Protein AF-A0A519WF32-F1 (afdb_monomer)

pLDDT: mean 74.68, std 21.77, range [23.62, 96.25]

Radius of gyration: 23.73 Å; Cα contacts (8 Å, |Δi|>4): 240; chains: 1; bounding box: 57×39×70 Å

Structure (mmCIF, N/CA/C/O backbone):
data_AF-A0A519WF32-F1
#
_entry.id   AF-A0A519WF32-F1
#
loop_
_atom_site.group_PDB
_atom_site.id
_atom_site.type_symbol
_atom_site.label_atom_id
_atom_site.label_alt_id
_atom_site.label_comp_id
_atom_site.label_asym_id
_atom_site.label_entity_id
_atom_site.label_seq_id
_atom_site.pdbx_PDB_ins_code
_atom_site.Cartn_x
_atom_site.Cartn_y
_atom_site.Cartn_z
_atom_site.occupancy
_atom_site.B_iso_or_equiv
_atom_site.auth_seq_id
_atom_site.auth_comp_id
_atom_site.auth_asym_id
_atom_site.auth_atom_id
_atom_site.pdbx_PDB_model_num
ATOM 1 N N . MET A 1 1 ? 10.220 -6.904 0.909 1.00 82.00 1 MET A N 1
ATOM 2 C CA . MET A 1 1 ? 10.084 -6.458 -0.490 1.00 82.00 1 MET A CA 1
ATOM 3 C C . MET A 1 1 ? 9.664 -5.002 -0.465 1.00 82.00 1 MET A C 1
ATOM 5 O O . MET A 1 1 ? 8.866 -4.660 0.396 1.00 82.00 1 MET A O 1
ATOM 9 N N . ILE A 1 2 ? 10.203 -4.161 -1.342 1.00 87.62 2 ILE A N 1
ATOM 10 C CA . ILE A 1 2 ? 9.882 -2.728 -1.408 1.00 87.62 2 ILE A CA 1
ATOM 11 C C . ILE A 1 2 ? 8.826 -2.497 -2.488 1.00 87.62 2 ILE A C 1
ATOM 13 O O . ILE A 1 2 ? 8.910 -3.097 -3.555 1.00 87.62 2 ILE A O 1
ATOM 17 N N . LEU A 1 3 ? 7.837 -1.645 -2.219 1.00 90.69 3 LEU A N 1
ATOM 18 C CA . LEU A 1 3 ? 6.834 -1.234 -3.201 1.00 90.69 3 LEU A CA 1
ATOM 19 C C . LEU A 1 3 ? 7.227 0.098 -3.836 1.00 90.69 3 LEU A C 1
ATOM 21 O O . LEU A 1 3 ? 7.483 1.061 -3.118 1.00 90.69 3 LEU A O 1
ATOM 25 N N . ILE A 1 4 ? 7.212 0.157 -5.164 1.00 92.06 4 ILE A N 1
ATOM 26 C CA . ILE A 1 4 ? 7.402 1.380 -5.948 1.00 92.06 4 ILE A CA 1
ATOM 27 C C . ILE A 1 4 ? 6.207 1.623 -6.876 1.00 92.06 4 ILE A C 1
ATOM 29 O O . ILE A 1 4 ? 5.404 0.726 -7.148 1.00 92.06 4 ILE A O 1
ATOM 33 N N . GLY A 1 5 ? 6.085 2.844 -7.386 1.00 90.50 5 GLY A N 1
ATOM 34 C CA . GLY A 1 5 ? 4.913 3.305 -8.123 1.00 90.50 5 GLY A CA 1
ATOM 35 C C . GLY A 1 5 ? 3.761 3.702 -7.200 1.00 90.50 5 GLY A C 1
ATOM 36 O O . GLY A 1 5 ? 2.607 3.701 -7.632 1.00 90.50 5 GLY A O 1
ATOM 37 N N . THR A 1 6 ? 4.044 4.032 -5.933 1.00 92.19 6 THR A N 1
ATOM 38 C CA . THR A 1 6 ? 3.011 4.383 -4.939 1.00 92.19 6 THR A CA 1
ATOM 39 C C . THR A 1 6 ? 2.260 5.667 -5.299 1.00 92.19 6 THR A C 1
ATOM 41 O O . THR A 1 6 ? 1.105 5.832 -4.913 1.00 92.19 6 THR A O 1
ATOM 44 N N . THR A 1 7 ? 2.852 6.530 -6.129 1.00 89.00 7 THR A N 1
ATOM 45 C CA . THR A 1 7 ? 2.209 7.727 -6.703 1.00 89.00 7 THR A CA 1
ATOM 46 C C . THR A 1 7 ? 0.942 7.426 -7.482 1.00 89.00 7 THR A C 1
ATOM 48 O O . THR A 1 7 ? 0.007 8.217 -7.432 1.00 89.00 7 THR A O 1
ATOM 51 N N . LYS A 1 8 ? 0.857 6.265 -8.142 1.00 88.56 8 LYS A N 1
ATOM 52 C CA . LYS A 1 8 ? -0.364 5.844 -8.839 1.00 88.56 8 LYS A CA 1
ATOM 53 C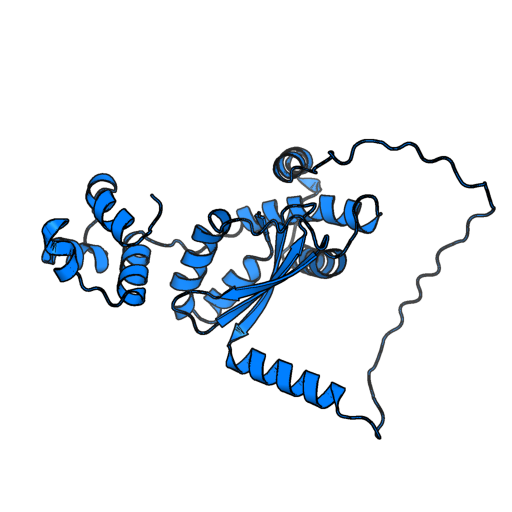 C . LYS A 1 8 ? -1.528 5.661 -7.868 1.00 88.56 8 LYS A C 1
ATOM 55 O O . LYS A 1 8 ? -2.660 5.980 -8.217 1.00 88.56 8 LYS A O 1
ATOM 60 N N . LEU A 1 9 ? -1.253 5.188 -6.649 1.00 90.50 9 LEU A N 1
ATOM 61 C CA . LEU A 1 9 ? -2.270 5.102 -5.600 1.00 90.50 9 LEU A CA 1
ATOM 62 C C . LEU A 1 9 ? -2.641 6.491 -5.088 1.00 90.50 9 LEU A C 1
ATOM 64 O O . LEU A 1 9 ? -3.819 6.762 -4.903 1.00 90.50 9 LEU A O 1
ATOM 68 N N . LEU A 1 10 ? -1.665 7.384 -4.908 1.00 89.56 10 LEU A N 1
ATOM 69 C CA . LEU A 1 10 ? -1.926 8.757 -4.466 1.00 89.56 10 LEU A CA 1
ATOM 70 C C . LEU A 1 10 ? -2.798 9.521 -5.472 1.00 89.56 10 LEU A C 1
ATOM 72 O O . LEU A 1 10 ? -3.823 10.073 -5.085 1.00 89.56 10 LEU A O 1
ATOM 76 N N . ALA A 1 11 ? -2.466 9.456 -6.762 1.00 88.31 11 ALA A N 1
ATOM 77 C CA . ALA A 1 11 ? -3.272 10.042 -7.832 1.00 88.31 11 ALA A CA 1
ATOM 78 C C . ALA A 1 11 ? -4.692 9.449 -7.878 1.00 88.31 11 ALA A C 1
ATOM 80 O O . ALA A 1 11 ? -5.667 10.145 -8.166 1.00 88.31 11 ALA A O 1
ATOM 81 N N . TYR A 1 12 ? -4.838 8.159 -7.564 1.00 89.00 12 TYR A N 1
ATOM 82 C CA . TYR A 1 12 ? -6.153 7.539 -7.471 1.00 89.00 12 TYR A CA 1
ATOM 83 C C . TYR A 1 12 ? -6.948 8.021 -6.253 1.00 89.00 12 TYR A C 1
ATOM 85 O O . TYR A 1 12 ? -8.138 8.284 -6.385 1.00 89.00 12 TYR A O 1
ATOM 93 N N . ILE A 1 13 ? -6.303 8.193 -5.095 1.00 90.50 13 ILE A N 1
ATOM 94 C CA . ILE A 1 13 ? -6.924 8.768 -3.893 1.00 90.50 13 ILE A CA 1
ATOM 95 C C . ILE A 1 13 ? -7.411 10.194 -4.171 1.00 90.50 13 ILE A C 1
ATOM 97 O O . ILE A 1 13 ? -8.512 10.550 -3.764 1.00 90.50 13 ILE A O 1
ATOM 101 N N . GLU A 1 14 ? -6.628 11.000 -4.889 1.00 88.25 14 GLU A N 1
ATOM 102 C CA . GLU A 1 14 ? -7.035 12.354 -5.284 1.00 88.25 14 GLU A CA 1
ATOM 103 C C . GLU A 1 14 ? -8.290 12.343 -6.162 1.00 88.25 14 GLU A C 1
ATOM 105 O O . GLU A 1 14 ? -9.188 13.167 -5.982 1.00 88.25 14 GLU A O 1
ATOM 110 N N . LYS A 1 15 ? -8.382 11.383 -7.088 1.00 86.94 15 LYS A N 1
ATOM 111 C CA . LYS A 1 15 ? -9.544 11.219 -7.968 1.00 86.94 15 LYS A CA 1
ATOM 112 C C . LYS A 1 15 ? -10.757 10.611 -7.252 1.00 86.94 15 LYS A C 1
ATOM 114 O O . LYS A 1 15 ? -11.890 10.956 -7.584 1.00 86.94 15 LYS A O 1
ATOM 119 N N . PHE A 1 16 ? -10.530 9.717 -6.291 1.00 87.94 16 PHE A N 1
ATOM 120 C CA . PHE A 1 16 ? -11.557 8.974 -5.561 1.00 87.94 16 PHE A CA 1
ATOM 121 C C . PHE A 1 16 ? -11.283 9.000 -4.046 1.00 87.94 16 PHE A C 1
ATOM 123 O O . PHE A 1 16 ? -10.796 8.009 -3.486 1.00 87.94 16 PHE A O 1
ATOM 130 N N . PRO A 1 17 ? -11.617 10.108 -3.356 1.00 89.62 17 PRO A N 1
ATOM 131 C CA . PRO A 1 17 ? -11.239 10.331 -1.957 1.00 89.62 17 PRO A CA 1
ATOM 132 C C . PRO A 1 17 ? -11.714 9.254 -0.976 1.00 89.62 17 PRO A C 1
ATOM 134 O O . PRO A 1 17 ? -11.018 8.961 -0.004 1.00 89.62 17 PRO A O 1
ATOM 137 N N . ASP A 1 18 ? -12.848 8.608 -1.253 1.00 89.12 18 ASP A N 1
ATOM 138 C CA . ASP A 1 18 ? -13.405 7.537 -0.412 1.00 89.12 18 ASP A CA 1
ATOM 139 C C . ASP A 1 18 ? -12.488 6.304 -0.329 1.00 89.12 18 ASP A C 1
ATOM 141 O O . ASP A 1 18 ? -12.573 5.508 0.605 1.00 89.12 18 ASP A O 1
ATOM 145 N N . THR A 1 19 ? -11.552 6.162 -1.271 1.00 90.38 19 THR A N 1
ATOM 146 C CA . THR A 1 19 ? -10.573 5.066 -1.294 1.00 90.38 19 THR A CA 1
ATOM 147 C C . THR A 1 19 ? -9.324 5.343 -0.460 1.00 90.38 19 THR A C 1
ATOM 149 O O . THR A 1 19 ? -8.490 4.450 -0.296 1.00 90.38 19 THR A O 1
ATOM 152 N N . ARG A 1 20 ? -9.197 6.549 0.120 1.00 94.25 20 ARG A N 1
ATOM 153 C CA . ARG A 1 20 ? -8.033 6.964 0.918 1.00 94.25 20 ARG A CA 1
ATOM 154 C C . ARG A 1 20 ? -7.698 5.951 2.002 1.00 94.25 20 ARG A C 1
ATOM 156 O O . ARG A 1 20 ? -6.571 5.480 2.057 1.00 94.25 20 ARG A O 1
ATOM 163 N N . ILE A 1 21 ? -8.657 5.630 2.868 1.00 93.94 21 ILE A N 1
ATOM 164 C CA . ILE A 1 21 ? -8.413 4.761 4.025 1.00 93.94 21 ILE A CA 1
ATOM 165 C C . ILE A 1 21 ? -7.935 3.367 3.587 1.00 93.94 21 ILE A C 1
ATOM 167 O O . ILE A 1 21 ? -6.817 3.015 3.961 1.00 93.94 21 ILE A O 1
ATOM 171 N N . PRO A 1 22 ? -8.678 2.594 2.768 1.00 92.62 22 PRO A N 1
ATOM 172 C CA . PRO A 1 22 ? -8.241 1.250 2.386 1.00 92.62 22 PRO A CA 1
ATOM 173 C C . PRO A 1 22 ? -6.891 1.239 1.648 1.00 92.62 22 PRO A C 1
ATOM 175 O O . PRO A 1 22 ? -6.058 0.369 1.903 1.00 92.62 22 PRO A O 1
ATOM 178 N N . LEU A 1 23 ? -6.611 2.229 0.790 1.00 92.75 23 LEU A N 1
ATOM 179 C CA . LEU A 1 23 ? -5.326 2.317 0.084 1.00 92.75 23 LEU A CA 1
ATOM 180 C C . LEU A 1 23 ? -4.161 2.719 0.999 1.00 92.75 23 LEU A C 1
ATOM 182 O O . LEU A 1 23 ? -3.051 2.209 0.843 1.00 92.75 23 LEU A O 1
ATOM 186 N N . MET A 1 24 ? -4.394 3.594 1.979 1.00 93.62 24 MET A N 1
ATOM 187 C CA . MET A 1 24 ? -3.375 3.944 2.970 1.00 93.62 24 MET A CA 1
ATOM 188 C C . MET A 1 24 ? -3.084 2.781 3.924 1.00 93.62 24 MET A C 1
ATOM 190 O O . MET A 1 24 ? -1.920 2.543 4.246 1.00 93.62 24 MET A O 1
ATOM 194 N N . VAL A 1 25 ? -4.110 2.020 4.322 1.00 91.75 25 VAL A N 1
ATOM 195 C CA . VAL A 1 25 ? -3.957 0.778 5.099 1.00 91.75 25 VAL A CA 1
ATOM 196 C C . VAL A 1 25 ? -3.130 -0.232 4.306 1.00 91.75 25 VAL A C 1
ATOM 198 O O . VAL A 1 25 ? -2.154 -0.771 4.825 1.00 91.75 25 VAL A O 1
ATOM 201 N N . PHE A 1 26 ? -3.447 -0.422 3.021 1.00 91.31 26 PHE A N 1
ATOM 202 C CA . PHE A 1 26 ? -2.666 -1.273 2.125 1.00 91.31 26 PHE A CA 1
ATOM 203 C C . PHE A 1 26 ? -1.185 -0.871 2.081 1.00 91.31 26 PHE A C 1
ATOM 205 O O . PHE A 1 26 ? -0.317 -1.732 2.227 1.00 91.31 26 PHE A O 1
ATOM 212 N N . LEU A 1 27 ? -0.889 0.423 1.912 1.00 90.56 27 LEU A N 1
ATOM 213 C CA . LEU A 1 27 ? 0.484 0.937 1.884 1.00 90.56 27 LEU A CA 1
ATOM 214 C C . LEU A 1 27 ? 1.227 0.695 3.205 1.00 90.56 27 LEU A C 1
ATOM 216 O O . LEU A 1 27 ? 2.400 0.321 3.179 1.00 90.56 27 LEU A O 1
ATOM 220 N N . GLN A 1 28 ? 0.559 0.886 4.345 1.00 89.00 28 GLN A N 1
ATOM 221 C CA . GLN A 1 28 ? 1.144 0.653 5.666 1.00 89.00 28 GLN A CA 1
ATOM 222 C C . GLN A 1 28 ? 1.460 -0.833 5.898 1.00 89.00 28 GLN A C 1
ATOM 224 O O . GLN A 1 28 ? 2.515 -1.160 6.437 1.00 89.00 28 GLN A O 1
ATOM 229 N N . GLU A 1 29 ? 0.574 -1.731 5.470 1.00 86.62 29 GLU A N 1
ATOM 230 C CA . GLU A 1 29 ? 0.695 -3.175 5.703 1.00 86.62 29 GLU A CA 1
ATOM 231 C C . GLU A 1 29 ? 1.548 -3.898 4.652 1.00 86.62 29 GLU A C 1
ATOM 233 O O . GLU A 1 29 ? 1.933 -5.050 4.858 1.00 86.62 29 GLU A O 1
ATOM 238 N N . PHE A 1 30 ? 1.863 -3.260 3.519 1.00 85.88 30 PHE A N 1
ATOM 239 C CA . PHE A 1 30 ? 2.558 -3.916 2.410 1.00 85.88 30 PHE A CA 1
ATOM 240 C C . PHE A 1 30 ? 3.886 -4.554 2.834 1.00 85.88 30 PHE A C 1
ATOM 242 O O . PHE A 1 30 ? 4.158 -5.705 2.490 1.00 85.88 30 PHE A O 1
ATOM 249 N N . ASN A 1 31 ? 4.688 -3.829 3.616 1.00 74.44 31 ASN A N 1
ATOM 250 C CA . ASN A 1 31 ? 6.002 -4.295 4.066 1.00 74.44 31 ASN A CA 1
ATOM 251 C C . ASN A 1 31 ? 5.922 -5.503 5.014 1.00 74.44 31 ASN A C 1
ATOM 253 O O . ASN A 1 31 ? 6.906 -6.229 5.158 1.00 74.44 31 ASN A O 1
ATOM 257 N N . ASP A 1 32 ? 4.762 -5.724 5.634 1.00 73.94 32 ASP A N 1
ATOM 258 C CA . ASP A 1 32 ? 4.515 -6.818 6.571 1.00 73.94 32 ASP A CA 1
ATOM 259 C C . ASP A 1 32 ? 3.920 -8.061 5.899 1.00 73.94 32 ASP A C 1
ATOM 261 O O . ASP A 1 32 ? 3.831 -9.123 6.524 1.00 73.94 32 ASP A O 1
ATOM 265 N N . ARG A 1 33 ? 3.530 -7.969 4.620 1.00 70.38 33 ARG A N 1
ATOM 266 C CA . ARG A 1 33 ? 3.026 -9.129 3.884 1.00 70.38 33 ARG A CA 1
ATOM 267 C C . ARG A 1 33 ? 4.136 -10.179 3.791 1.00 70.38 33 ARG A C 1
ATOM 269 O O . ARG A 1 33 ? 5.275 -9.835 3.461 1.00 70.38 33 ARG A O 1
ATOM 276 N N . PRO A 1 34 ? 3.836 -11.465 4.063 1.00 63.38 34 PRO A N 1
ATOM 277 C CA . PRO A 1 34 ? 4.832 -12.515 3.944 1.00 63.38 34 PRO A CA 1
ATOM 278 C C . PRO A 1 34 ? 5.398 -12.472 2.527 1.00 63.38 34 PRO A C 1
ATOM 280 O O . PRO A 1 34 ? 4.659 -12.608 1.551 1.00 63.38 34 PRO A O 1
ATOM 283 N N . ASN A 1 35 ? 6.709 -12.241 2.409 1.00 58.25 35 ASN A N 1
ATOM 284 C CA . ASN A 1 35 ? 7.373 -12.294 1.116 1.00 58.25 35 ASN A CA 1
ATOM 285 C C . ASN A 1 35 ? 7.160 -13.715 0.580 1.00 58.25 35 ASN A C 1
ATOM 287 O O . ASN A 1 35 ? 7.748 -14.667 1.097 1.00 58.25 35 ASN A O 1
ATOM 291 N N . PHE A 1 36 ? 6.309 -13.873 -0.436 1.00 53.53 36 PHE A N 1
ATOM 292 C CA . PHE A 1 36 ? 6.143 -15.137 -1.144 1.00 53.53 36 PHE A CA 1
ATOM 293 C C . PHE A 1 36 ? 7.388 -15.381 -2.001 1.00 53.53 36 PHE A C 1
ATOM 295 O O . PHE A 1 36 ? 7.338 -15.332 -3.226 1.00 53.53 36 PHE A O 1
ATOM 302 N N . VAL A 1 37 ? 8.531 -15.627 -1.360 1.00 51.75 37 VAL A N 1
ATOM 303 C CA . VAL A 1 37 ? 9.729 -16.127 -2.028 1.00 51.75 37 VAL A CA 1
ATOM 304 C C . VAL A 1 37 ? 9.486 -17.610 -2.272 1.00 51.75 37 VAL A C 1
ATOM 306 O O . VAL A 1 37 ? 9.886 -18.477 -1.492 1.00 51.75 37 VAL A O 1
ATOM 309 N N . ARG A 1 38 ? 8.744 -17.929 -3.335 1.00 51.81 38 ARG A N 1
ATOM 310 C CA . ARG A 1 38 ? 8.668 -19.309 -3.811 1.00 51.81 38 ARG A CA 1
ATOM 311 C C . ARG A 1 38 ? 10.033 -19.639 -4.405 1.00 51.81 38 ARG A C 1
ATOM 313 O O . ARG A 1 38 ? 10.386 -19.129 -5.458 1.00 51.81 38 ARG A O 1
ATOM 320 N N . LYS A 1 39 ? 10.783 -20.506 -3.719 1.00 43.97 39 LYS A N 1
ATOM 321 C CA . LYS A 1 39 ? 12.180 -20.882 -4.012 1.00 43.97 39 LYS A CA 1
ATOM 322 C C . LYS A 1 39 ? 12.498 -21.310 -5.454 1.00 43.97 39 LYS A C 1
ATOM 324 O O . LYS A 1 39 ? 13.676 -21.427 -5.757 1.00 43.97 39 LYS A O 1
ATOM 329 N N . ASN A 1 40 ? 11.514 -21.549 -6.325 1.00 49.34 40 ASN A N 1
ATOM 330 C CA . ASN A 1 40 ? 11.763 -22.281 -7.567 1.00 49.34 40 ASN A CA 1
ATOM 331 C C . ASN A 1 40 ? 11.375 -21.603 -8.883 1.00 49.34 40 ASN A C 1
ATOM 333 O O . ASN A 1 40 ? 11.726 -22.177 -9.905 1.00 49.34 40 ASN A O 1
ATOM 337 N N . HIS A 1 41 ? 10.684 -20.461 -8.942 1.00 45.56 41 HIS A N 1
ATOM 338 C CA . HIS A 1 41 ? 10.249 -19.966 -10.256 1.00 45.56 41 HIS A CA 1
ATOM 339 C C . HIS A 1 41 ? 10.294 -18.442 -10.380 1.00 45.56 41 HIS A C 1
ATOM 341 O O . HIS A 1 41 ? 9.543 -17.746 -9.710 1.00 45.56 41 HIS A O 1
ATOM 347 N N . GLN A 1 42 ? 11.138 -18.020 -11.331 1.00 55.56 42 GLN A N 1
ATOM 348 C CA . GLN A 1 42 ? 11.143 -16.753 -12.065 1.00 55.56 42 GLN A CA 1
ATOM 349 C C . GLN A 1 42 ? 11.730 -15.531 -11.334 1.00 55.56 42 GLN A C 1
ATOM 351 O O . GLN A 1 42 ? 11.482 -15.274 -10.162 1.00 55.56 42 GLN A O 1
ATOM 356 N N . ILE A 1 43 ? 12.574 -14.787 -12.066 1.00 61.09 43 ILE A N 1
ATOM 357 C CA . ILE A 1 43 ? 13.105 -13.468 -11.667 1.00 61.09 43 ILE A CA 1
ATOM 358 C C . ILE A 1 43 ? 11.942 -12.488 -11.465 1.00 61.09 43 ILE A C 1
ATOM 360 O O . ILE A 1 43 ? 12.030 -11.598 -10.620 1.00 61.09 43 ILE A O 1
ATOM 364 N N . GLU A 1 44 ? 10.850 -12.732 -12.194 1.00 66.62 44 GLU A N 1
ATOM 365 C CA . GLU A 1 44 ? 9.627 -11.954 -12.221 1.00 66.62 44 GLU A CA 1
ATOM 366 C C . GLU A 1 44 ? 8.388 -12.795 -11.878 1.00 66.62 44 GLU A C 1
ATOM 368 O O . GLU A 1 44 ? 8.324 -13.973 -12.212 1.00 66.62 44 GLU A O 1
ATOM 373 N N . SER A 1 45 ? 7.369 -12.174 -11.288 1.00 65.81 45 SER A N 1
ATOM 374 C CA . SER A 1 45 ? 5.988 -12.657 -11.391 1.00 65.81 45 SER A CA 1
ATOM 375 C C . SER A 1 45 ? 5.046 -11.478 -11.599 1.00 65.81 45 SER A C 1
ATOM 377 O O . SER A 1 45 ? 5.117 -10.503 -10.842 1.00 65.81 45 SER A O 1
ATOM 379 N N . ASP A 1 46 ? 4.113 -11.600 -12.547 1.00 79.56 46 ASP A N 1
ATOM 380 C CA . ASP A 1 46 ? 2.887 -10.804 -12.511 1.00 79.56 46 ASP A CA 1
ATOM 381 C C . ASP A 1 46 ? 2.188 -11.066 -11.174 1.00 79.56 46 ASP A C 1
ATOM 383 O O . ASP A 1 46 ? 2.153 -12.195 -10.667 1.00 79.56 46 ASP A O 1
ATOM 387 N N . THR A 1 47 ? 1.664 -10.009 -10.569 1.00 78.31 47 THR A N 1
ATOM 388 C CA . THR A 1 47 ? 1.010 -10.078 -9.268 1.00 78.31 47 THR A CA 1
ATOM 389 C C . THR A 1 47 ? -0.247 -9.228 -9.255 1.00 78.31 47 THR A C 1
ATOM 391 O O . THR A 1 47 ? -0.370 -8.212 -9.940 1.00 78.31 47 THR A O 1
ATOM 394 N N . SER A 1 48 ? -1.199 -9.662 -8.444 1.00 83.25 48 SER A N 1
ATOM 395 C CA . SER A 1 48 ? -2.410 -8.921 -8.135 1.00 83.25 48 SER A CA 1
ATOM 396 C C . SER A 1 48 ? -2.533 -8.825 -6.624 1.00 83.25 48 SER A C 1
ATOM 398 O O . SER A 1 48 ? -2.487 -9.837 -5.922 1.00 83.25 48 SER A O 1
ATOM 400 N N . PHE A 1 49 ? -2.676 -7.606 -6.118 1.00 83.56 49 PHE A N 1
ATOM 401 C CA . PHE A 1 49 ? -2.943 -7.341 -4.717 1.00 83.56 49 PHE A CA 1
ATOM 402 C C . PHE A 1 49 ? -4.391 -6.901 -4.557 1.00 83.56 49 PHE A C 1
ATOM 404 O O . PHE A 1 49 ? -4.830 -5.909 -5.141 1.00 83.56 49 PHE A O 1
ATOM 411 N N . TYR A 1 50 ? -5.114 -7.647 -3.733 1.00 83.69 50 TYR A N 1
ATOM 412 C CA . TYR A 1 50 ? -6.445 -7.274 -3.286 1.00 83.69 50 TYR A CA 1
ATOM 413 C C . TYR A 1 50 ? -6.326 -6.329 -2.091 1.00 83.69 50 TYR A C 1
ATOM 415 O O . TYR A 1 50 ? -5.452 -6.505 -1.225 1.00 83.69 50 TYR A O 1
ATOM 423 N N . VAL A 1 51 ? -7.184 -5.312 -2.089 1.00 83.56 51 VAL A N 1
ATOM 424 C CA . VAL A 1 51 ? -7.277 -4.307 -1.033 1.00 83.56 51 VAL A CA 1
ATOM 425 C C . VAL A 1 51 ? -8.549 -4.582 -0.243 1.00 83.56 51 VAL A C 1
ATOM 427 O O . VAL A 1 51 ? -9.648 -4.545 -0.790 1.00 83.56 51 VAL A O 1
ATOM 430 N N . ASP A 1 52 ? -8.399 -4.873 1.044 1.00 81.31 52 ASP A N 1
ATOM 431 C CA . ASP A 1 52 ? -9.538 -5.157 1.910 1.00 81.31 52 ASP A CA 1
ATOM 432 C C . ASP A 1 52 ? -10.464 -3.937 2.012 1.00 81.31 52 ASP A C 1
ATOM 434 O O . ASP A 1 52 ? -10.019 -2.799 2.173 1.00 81.31 52 ASP A O 1
ATOM 438 N N . GLY A 1 53 ? -11.774 -4.169 1.899 1.00 79.31 53 GLY A N 1
ATOM 439 C CA . GLY A 1 53 ? -12.776 -3.101 1.944 1.00 79.31 53 GLY A CA 1
ATOM 440 C C . GLY A 1 53 ? -12.822 -2.207 0.699 1.00 79.31 53 GLY A C 1
ATOM 441 O O . GLY A 1 53 ? -13.486 -1.173 0.731 1.00 79.31 53 GLY A O 1
ATOM 442 N N . LEU A 1 54 ? -12.150 -2.585 -0.394 1.00 83.81 54 LEU A N 1
ATOM 443 C CA . LEU A 1 54 ? -12.206 -1.870 -1.665 1.00 83.81 54 LEU A CA 1
ATOM 444 C C . LEU A 1 54 ? -12.381 -2.852 -2.830 1.00 83.81 54 LEU A C 1
ATOM 446 O O . LEU A 1 54 ? -11.606 -3.792 -2.980 1.00 83.81 54 LEU A O 1
ATOM 450 N N . ASP A 1 55 ? -13.371 -2.609 -3.695 1.00 83.19 55 ASP A N 1
ATOM 451 C CA . ASP A 1 55 ? -13.598 -3.410 -4.909 1.00 83.19 55 ASP A CA 1
ATOM 452 C C . ASP A 1 55 ? -12.620 -3.024 -6.032 1.00 83.19 55 ASP A C 1
ATOM 454 O O . ASP A 1 55 ? -12.979 -2.534 -7.105 1.00 83.19 55 ASP A O 1
ATOM 458 N N . CYS A 1 56 ? -11.335 -3.168 -5.732 1.00 80.31 56 CYS A N 1
ATOM 459 C CA . CYS A 1 56 ? -10.249 -2.789 -6.607 1.00 80.31 56 CYS A CA 1
ATOM 460 C C . CYS A 1 56 ? -9.101 -3.783 -6.484 1.00 80.31 56 CYS A C 1
ATOM 462 O O . CYS A 1 56 ? -8.795 -4.296 -5.406 1.00 80.31 56 CYS A O 1
ATOM 464 N N . VAL A 1 57 ? -8.432 -4.021 -7.603 1.00 84.25 57 VAL A N 1
ATOM 465 C CA . VAL A 1 57 ? -7.252 -4.868 -7.684 1.00 84.25 57 VAL A CA 1
ATOM 466 C C . VAL A 1 57 ? -6.089 -4.014 -8.164 1.00 84.25 57 VAL A C 1
ATOM 468 O O . VAL A 1 57 ? -6.148 -3.353 -9.204 1.00 84.25 57 VAL A O 1
ATOM 471 N N . ILE A 1 58 ? -5.016 -4.036 -7.384 1.00 87.69 58 ILE A N 1
ATOM 472 C CA . ILE A 1 58 ? -3.732 -3.459 -7.765 1.00 87.69 58 ILE A CA 1
ATOM 473 C C . ILE A 1 58 ? -2.990 -4.528 -8.554 1.00 87.69 58 ILE A C 1
ATOM 475 O O . ILE A 1 58 ? -2.664 -5.576 -8.000 1.00 87.69 58 ILE A O 1
ATOM 479 N N . THR A 1 59 ? -2.689 -4.276 -9.821 1.00 86.62 59 THR A N 1
ATOM 480 C CA . THR A 1 59 ? -1.825 -5.162 -10.603 1.00 86.62 59 THR A CA 1
ATOM 481 C C . THR A 1 59 ? -0.413 -4.610 -10.654 1.00 86.62 59 THR A C 1
ATOM 483 O O . THR A 1 59 ? -0.178 -3.396 -10.656 1.00 86.62 59 THR A O 1
ATOM 486 N N . GLY A 1 60 ? 0.548 -5.517 -10.683 1.00 87.69 60 GLY A N 1
ATOM 487 C CA . GLY A 1 60 ? 1.948 -5.162 -10.664 1.00 87.69 60 GLY A CA 1
ATOM 488 C C . GLY A 1 60 ? 2.835 -6.309 -11.083 1.00 87.69 60 GLY A C 1
ATOM 489 O O . GLY A 1 60 ? 2.364 -7.387 -11.442 1.00 87.69 60 GLY A O 1
ATOM 490 N N . LYS A 1 61 ? 4.132 -6.067 -10.964 1.00 87.75 61 LYS A N 1
ATOM 491 C CA . LYS A 1 61 ? 5.179 -7.056 -11.198 1.00 87.75 61 LYS A CA 1
ATOM 492 C C . LYS A 1 61 ? 6.071 -7.126 -9.970 1.00 87.75 61 LYS A C 1
ATOM 494 O O . LYS A 1 61 ? 6.223 -6.131 -9.259 1.00 87.75 61 LYS A O 1
ATOM 499 N N . ILE A 1 62 ? 6.662 -8.286 -9.710 1.00 86.31 62 ILE A N 1
ATOM 500 C CA . ILE A 1 62 ? 7.637 -8.495 -8.630 1.00 86.31 62 ILE A CA 1
ATOM 501 C C . ILE A 1 62 ? 8.963 -8.897 -9.248 1.00 86.31 62 ILE A C 1
ATOM 503 O O . ILE A 1 62 ? 8.985 -9.884 -9.959 1.00 86.31 62 ILE A O 1
ATOM 507 N N . ASN A 1 63 ? 10.050 -8.194 -8.934 1.00 86.44 63 ASN A N 1
ATOM 508 C CA . ASN A 1 63 ? 11.411 -8.592 -9.255 1.00 86.44 63 ASN A CA 1
ATOM 509 C C . ASN A 1 63 ? 12.049 -9.135 -7.974 1.00 86.44 63 ASN A C 1
ATOM 511 O O . ASN A 1 63 ? 12.359 -8.385 -7.042 1.00 86.44 63 ASN A O 1
ATOM 515 N N . TYR A 1 64 ? 12.216 -10.455 -7.906 1.00 82.00 64 TYR A N 1
ATOM 516 C CA . TYR A 1 64 ? 12.716 -11.127 -6.705 1.00 82.00 64 TYR A CA 1
ATOM 517 C C . TYR A 1 64 ? 14.207 -10.883 -6.466 1.00 82.00 64 TYR A C 1
ATOM 519 O O . TYR A 1 64 ? 14.634 -10.847 -5.311 1.00 82.00 64 TYR A O 1
ATOM 527 N N . ALA A 1 65 ? 14.989 -10.681 -7.532 1.00 82.38 65 ALA A N 1
ATOM 528 C CA . ALA A 1 65 ? 16.422 -10.413 -7.435 1.00 82.38 65 ALA A CA 1
ATOM 529 C C . ALA A 1 65 ? 16.700 -9.059 -6.767 1.00 82.38 65 ALA A C 1
ATOM 531 O O . ALA A 1 65 ? 17.592 -8.959 -5.930 1.00 82.38 65 ALA A O 1
ATOM 532 N N . LEU A 1 66 ? 15.885 -8.051 -7.084 1.00 83.12 66 LEU A N 1
ATOM 533 C CA . LEU A 1 66 ? 15.924 -6.724 -6.471 1.00 83.12 66 LEU A CA 1
ATOM 534 C C . LEU A 1 66 ? 14.877 -6.562 -5.370 1.00 83.12 66 LEU A C 1
ATOM 536 O O . LEU A 1 66 ? 14.565 -5.433 -5.032 1.00 83.12 66 LEU A O 1
ATOM 540 N N . GLN A 1 67 ? 14.267 -7.636 -4.856 1.00 84.69 67 GLN A N 1
ATOM 541 C CA . GLN A 1 67 ? 13.240 -7.596 -3.801 1.00 84.69 67 GLN A CA 1
ATOM 542 C C . GLN A 1 67 ? 12.243 -6.423 -3.918 1.00 84.69 67 GLN A C 1
ATOM 544 O O . GLN A 1 67 ? 11.888 -5.804 -2.910 1.00 84.69 67 GLN A O 1
ATOM 549 N N . THR A 1 68 ? 11.801 -6.106 -5.134 1.00 86.94 68 THR A N 1
ATOM 550 C CA . THR A 1 68 ? 10.992 -4.916 -5.430 1.00 86.94 68 THR A CA 1
ATOM 551 C C . THR A 1 68 ? 9.713 -5.330 -6.140 1.00 86.94 68 THR A C 1
ATOM 553 O O . THR A 1 68 ? 9.735 -6.194 -7.012 1.00 86.94 68 THR A O 1
ATOM 556 N N . ALA A 1 69 ? 8.597 -4.704 -5.788 1.00 89.88 69 ALA A N 1
ATOM 557 C CA . ALA A 1 69 ? 7.332 -4.790 -6.496 1.00 89.88 69 ALA A CA 1
ATOM 558 C C . ALA A 1 69 ? 6.999 -3.423 -7.094 1.00 89.88 69 ALA A C 1
ATOM 560 O O . ALA A 1 69 ? 7.130 -2.409 -6.411 1.00 89.88 69 ALA A O 1
ATOM 561 N N . ILE A 1 70 ? 6.545 -3.389 -8.343 1.00 90.81 70 ILE A N 1
ATOM 562 C CA . ILE A 1 70 ? 6.059 -2.171 -8.997 1.00 90.81 70 ILE A CA 1
ATOM 563 C C . ILE A 1 70 ? 4.549 -2.233 -9.183 1.00 90.81 70 ILE A C 1
ATOM 565 O O . ILE A 1 70 ? 4.011 -3.251 -9.617 1.00 90.81 70 ILE A O 1
ATOM 569 N N . ILE A 1 71 ? 3.867 -1.126 -8.892 1.00 90.56 71 ILE A N 1
ATOM 570 C CA . ILE A 1 71 ? 2.459 -0.937 -9.240 1.00 90.56 71 ILE A CA 1
ATOM 571 C C . ILE A 1 71 ? 2.354 -0.572 -10.7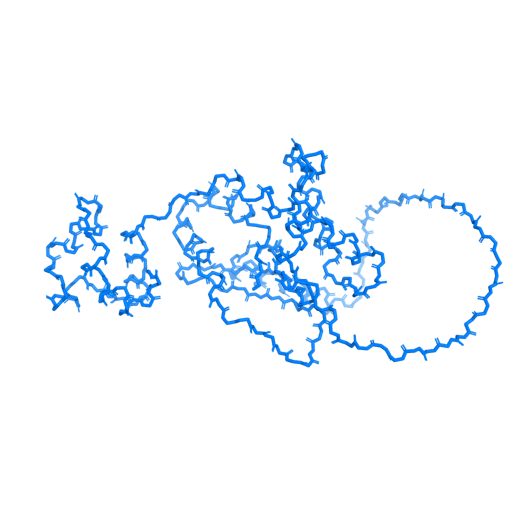23 1.00 90.56 71 ILE A C 1
ATOM 573 O O . ILE A 1 71 ? 2.752 0.516 -11.161 1.00 90.56 71 ILE A O 1
ATOM 577 N N . SER A 1 72 ? 1.774 -1.468 -11.511 1.00 85.44 72 SER A N 1
ATOM 578 C CA . SER A 1 72 ? 1.553 -1.251 -12.939 1.00 85.44 72 SER A CA 1
ATOM 579 C C . SER A 1 72 ? 0.217 -0.554 -13.173 1.00 85.44 72 SER A C 1
ATOM 581 O O . SER A 1 72 ? 0.187 0.458 -13.878 1.00 85.44 72 SER A O 1
ATOM 583 N N . SER A 1 73 ? -0.861 -1.011 -12.530 1.00 84.12 73 SER A N 1
ATOM 584 C CA . SER A 1 73 ? -2.173 -0.363 -12.624 1.00 84.12 73 SER A CA 1
ATOM 585 C C . SER A 1 73 ? -3.075 -0.654 -11.424 1.00 84.12 73 SER A C 1
ATOM 587 O O . SER A 1 73 ? -2.781 -1.511 -10.593 1.00 84.12 73 SER A O 1
ATOM 589 N N . LEU A 1 74 ? -4.174 0.088 -11.345 1.00 87.00 74 LEU A N 1
ATOM 590 C CA . LEU A 1 74 ? -5.211 -0.039 -10.334 1.00 87.00 74 LEU A CA 1
ATOM 591 C C . LEU A 1 74 ? -6.548 -0.037 -11.077 1.00 87.00 74 LEU A C 1
ATOM 593 O O . LEU A 1 74 ? -6.873 0.955 -11.726 1.00 87.00 74 LEU A O 1
ATOM 597 N N . ASN A 1 75 ? -7.266 -1.157 -11.030 1.00 79.62 75 ASN A N 1
ATOM 598 C CA . ASN A 1 75 ? -8.515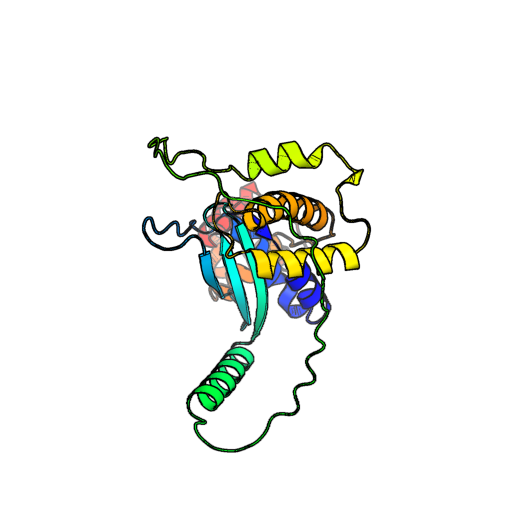 -1.343 -11.766 1.00 79.62 75 ASN A CA 1
ATOM 599 C C . ASN A 1 75 ? -9.574 -1.949 -10.843 1.00 79.62 75 ASN A C 1
ATOM 601 O O . ASN A 1 75 ? -9.265 -2.800 -10.004 1.00 79.62 75 ASN A O 1
ATOM 605 N N . THR A 1 76 ? -10.829 -1.569 -11.036 1.00 77.25 76 THR A N 1
ATOM 606 C CA . THR A 1 76 ? -11.972 -2.256 -10.424 1.00 77.25 76 THR A CA 1
ATOM 607 C C . THR A 1 76 ? -12.061 -3.702 -10.919 1.00 77.25 76 THR A C 1
ATOM 609 O O . THR A 1 76 ? -11.559 -4.046 -11.997 1.00 77.25 76 THR A O 1
ATOM 612 N N . GLN A 1 77 ? -12.742 -4.576 -10.171 1.00 68.75 77 GLN A N 1
ATOM 613 C CA . GLN A 1 77 ? -12.977 -5.947 -10.642 1.00 68.75 77 GLN A CA 1
ATOM 614 C C . GLN A 1 77 ? -13.732 -5.970 -11.981 1.00 68.75 77 GLN A C 1
ATOM 616 O O . GLN A 1 77 ? -13.418 -6.779 -12.853 1.00 68.75 77 GLN A O 1
ATOM 621 N N . GLN A 1 78 ? -14.673 -5.044 -12.187 1.00 69.19 78 GLN A N 1
ATOM 622 C CA . GLN A 1 78 ? -15.423 -4.921 -13.441 1.00 69.19 78 GLN A CA 1
ATOM 623 C C . GLN A 1 78 ? -14.538 -4.519 -14.627 1.00 69.19 78 GLN A C 1
ATOM 625 O O . GLN A 1 78 ? -14.673 -5.081 -15.717 1.00 69.19 78 GLN A O 1
ATOM 630 N N . GLU A 1 79 ? -13.607 -3.585 -14.426 1.00 74.44 79 GLU A N 1
ATOM 631 C CA . GLU A 1 79 ? -12.637 -3.196 -15.455 1.00 74.44 79 GLU A CA 1
ATOM 632 C C . GLU A 1 79 ? -11.718 -4.364 -15.818 1.00 74.44 79 GLU A C 1
ATOM 634 O O . GLU A 1 79 ? -11.463 -4.592 -16.998 1.00 74.44 79 GLU A O 1
ATOM 639 N N . ILE A 1 80 ? -11.293 -5.169 -14.841 1.00 68.69 80 ILE A N 1
ATOM 640 C CA . ILE A 1 80 ? -10.474 -6.365 -15.094 1.00 68.69 80 ILE A CA 1
ATOM 641 C C . ILE A 1 80 ? -11.246 -7.419 -15.877 1.00 68.69 80 ILE A C 1
ATOM 643 O O . ILE A 1 80 ? -10.717 -7.974 -16.839 1.00 68.69 80 ILE A O 1
ATOM 647 N N . ILE A 1 81 ? -12.502 -7.682 -15.509 1.00 70.19 81 ILE A N 1
ATOM 648 C CA . ILE A 1 81 ? -13.365 -8.603 -16.258 1.00 70.19 81 ILE A CA 1
ATOM 649 C C . ILE A 1 81 ? -13.515 -8.118 -17.705 1.00 70.19 81 ILE A C 1
ATOM 651 O O . ILE A 1 81 ? -13.392 -8.915 -18.637 1.00 70.19 81 ILE A O 1
ATOM 655 N N . SER A 1 82 ? -13.710 -6.814 -17.906 1.00 71.12 82 SER A N 1
ATOM 656 C CA . SER A 1 82 ? -13.843 -6.207 -19.235 1.00 71.12 82 SER A CA 1
ATOM 657 C C . SER A 1 82 ? -12.551 -6.328 -20.051 1.00 71.12 82 SER A C 1
ATOM 659 O O . SER A 1 82 ? -12.589 -6.757 -21.203 1.00 71.12 82 SER A O 1
ATOM 661 N N . LEU A 1 83 ? -11.395 -6.033 -19.448 1.00 67.38 83 LEU A N 1
ATOM 662 C CA . LEU A 1 83 ? -10.080 -6.156 -20.086 1.00 67.38 83 LEU A CA 1
ATOM 663 C C . LEU A 1 83 ? -9.766 -7.604 -20.479 1.00 67.38 83 LEU A C 1
ATOM 665 O O . LEU A 1 83 ? -9.340 -7.854 -21.606 1.00 67.38 83 LEU A O 1
ATOM 669 N N . ASN A 1 84 ? -10.046 -8.562 -19.594 1.00 68.62 84 ASN A N 1
ATOM 670 C CA . ASN A 1 84 ? -9.864 -9.986 -19.873 1.00 68.62 84 ASN A CA 1
ATOM 671 C C . ASN A 1 84 ? -10.815 -10.475 -20.972 1.00 68.62 84 ASN A C 1
ATOM 673 O O . ASN A 1 84 ? -10.434 -11.309 -21.790 1.00 68.62 84 ASN A O 1
ATOM 677 N N . THR A 1 85 ? -12.042 -9.950 -21.024 1.00 67.88 85 THR A N 1
ATOM 678 C CA . THR A 1 85 ? -13.006 -10.280 -22.083 1.00 67.88 85 THR A CA 1
ATOM 679 C C . THR A 1 85 ? -12.501 -9.791 -23.440 1.00 67.88 85 THR A C 1
ATOM 681 O O . THR A 1 85 ? -12.441 -10.581 -24.375 1.00 67.88 85 THR A O 1
ATOM 684 N N . ILE A 1 86 ? -12.015 -8.547 -23.525 1.00 67.12 86 ILE A N 1
ATOM 685 C CA . ILE A 1 86 ? -11.435 -7.980 -24.755 1.00 67.12 86 ILE A CA 1
ATOM 686 C C . ILE A 1 86 ? -10.198 -8.774 -25.207 1.00 67.12 86 ILE A C 1
ATOM 688 O O . ILE A 1 86 ? -10.058 -9.085 -26.389 1.00 67.12 86 ILE A O 1
ATOM 692 N N . GLN A 1 87 ? -9.303 -9.136 -24.284 1.00 60.75 87 GLN A N 1
ATOM 693 C CA . GLN A 1 87 ? -8.108 -9.924 -24.610 1.00 60.75 87 GLN A CA 1
ATOM 694 C C . GLN A 1 87 ? -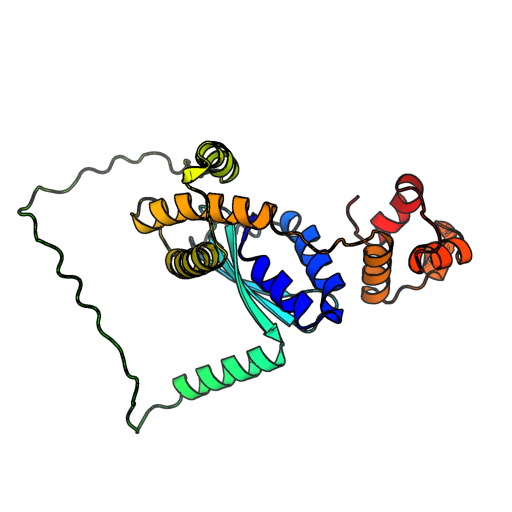8.457 -11.343 -25.077 1.00 60.75 87 GLN A C 1
ATOM 696 O O . GLN A 1 87 ? -7.867 -11.847 -26.036 1.00 60.75 87 GLN A O 1
ATOM 701 N N . ASN A 1 88 ? -9.448 -11.980 -24.452 1.00 58.97 88 ASN A N 1
ATOM 702 C CA . ASN A 1 88 ? -9.927 -13.295 -24.872 1.00 58.97 88 ASN A CA 1
ATOM 703 C C . ASN A 1 88 ? -10.628 -13.228 -26.238 1.00 58.97 88 ASN A C 1
ATOM 705 O O . ASN A 1 88 ? -10.368 -14.073 -27.090 1.00 58.97 88 ASN A O 1
ATOM 709 N N . GLU A 1 89 ? -11.435 -12.203 -26.510 1.00 56.44 89 GLU A N 1
ATOM 710 C CA . GLU A 1 89 ? -12.056 -11.998 -27.826 1.00 56.44 89 GLU A CA 1
ATOM 711 C C . GLU A 1 89 ? -11.012 -11.786 -28.935 1.00 56.44 89 GLU A C 1
ATOM 713 O O . GLU A 1 89 ? -11.139 -12.353 -30.021 1.00 56.44 89 GLU A O 1
ATOM 718 N N . GLN A 1 90 ? -9.924 -11.065 -28.652 1.00 54.50 90 GLN A N 1
ATOM 719 C CA . GLN A 1 90 ? -8.797 -10.919 -29.582 1.00 54.50 90 GLN A CA 1
ATOM 720 C C . GLN A 1 90 ? -8.014 -12.224 -29.793 1.00 54.50 90 GLN A C 1
ATOM 722 O O . GLN A 1 90 ? -7.450 -12.434 -30.866 1.00 54.50 90 GLN A O 1
ATOM 727 N N . SER A 1 91 ? -8.012 -13.122 -28.806 1.00 50.81 91 SER A N 1
ATOM 728 C CA . SER A 1 91 ? -7.331 -14.423 -28.875 1.00 50.81 91 SER A CA 1
ATOM 729 C C . SER A 1 91 ? -8.134 -15.478 -29.651 1.00 50.81 91 SER A C 1
ATOM 731 O O . SER A 1 91 ? -7.551 -16.398 -30.222 1.00 50.81 91 SER A O 1
ATOM 733 N N . TYR A 1 92 ? -9.465 -15.338 -29.704 1.00 42.97 92 TYR A N 1
ATOM 734 C CA . TYR A 1 92 ? -10.370 -16.217 -30.460 1.00 42.97 92 TYR A CA 1
ATOM 735 C C . TYR A 1 92 ? -10.782 -15.650 -31.833 1.00 42.97 92 TYR A C 1
ATOM 737 O O . TYR A 1 92 ? -11.316 -16.385 -32.665 1.00 42.97 92 TYR A O 1
ATOM 745 N N . GLY A 1 93 ? -10.490 -14.377 -32.113 1.00 37.97 93 GLY A N 1
ATOM 746 C CA . GLY A 1 93 ? -10.731 -13.698 -33.388 1.00 37.97 93 GLY A CA 1
ATOM 747 C C . GLY A 1 93 ? -9.708 -14.032 -34.475 1.00 37.97 93 GLY A C 1
ATOM 748 O O . GLY A 1 93 ? -9.089 -13.142 -35.057 1.00 37.97 93 GLY A O 1
ATOM 749 N N . GLY A 1 94 ? -9.523 -15.317 -34.773 1.00 42.22 94 GLY A N 1
ATOM 750 C CA . GLY A 1 94 ? -8.947 -15.711 -36.048 1.00 42.22 94 GLY A CA 1
ATOM 751 C C . GLY A 1 94 ? -9.894 -15.299 -37.175 1.00 42.22 94 GLY A C 1
ATOM 752 O O . GLY A 1 94 ? -11.031 -15.757 -37.200 1.00 42.22 94 GLY A O 1
ATOM 753 N N . VAL A 1 95 ? -9.365 -14.521 -38.130 1.00 41.56 95 VAL A N 1
ATOM 754 C CA . VAL A 1 95 ? -9.883 -14.276 -39.494 1.00 41.56 95 VAL A CA 1
ATOM 755 C C . VAL A 1 95 ? -10.639 -12.933 -39.729 1.00 41.56 95 VAL A C 1
ATOM 757 O O . VAL A 1 95 ? -11.767 -12.734 -39.301 1.00 41.56 95 VAL A O 1
ATOM 760 N N . TYR A 1 96 ? -9.978 -12.069 -40.529 1.00 34.31 96 TYR A N 1
ATOM 761 C CA . TYR A 1 96 ? -10.400 -10.847 -41.264 1.00 34.31 96 TYR A CA 1
ATOM 762 C C . TYR A 1 96 ? -10.889 -9.596 -40.492 1.00 34.31 96 TYR A C 1
ATOM 764 O O . TYR A 1 96 ? -12.081 -9.416 -40.277 1.00 34.31 96 TYR A O 1
ATOM 772 N N . ASN A 1 97 ? -10.018 -8.594 -40.282 1.00 34.41 97 ASN A N 1
ATOM 773 C CA . ASN A 1 97 ? -9.849 -7.436 -41.188 1.00 34.41 97 ASN A CA 1
ATOM 774 C C . ASN A 1 97 ? -8.889 -6.366 -40.621 1.00 34.41 97 ASN A C 1
ATOM 776 O O . ASN A 1 97 ? -8.650 -6.268 -39.425 1.00 34.41 97 ASN A O 1
ATOM 780 N N . GLN A 1 98 ? -8.292 -5.623 -41.550 1.00 35.84 98 GLN A N 1
ATOM 781 C CA . GLN A 1 98 ? -7.055 -4.843 -41.467 1.00 35.84 98 GLN A CA 1
ATOM 782 C C . GLN A 1 98 ? -6.963 -3.767 -40.367 1.00 35.84 98 GLN A C 1
ATOM 784 O O . GLN A 1 98 ? -7.867 -2.964 -40.154 1.00 35.84 98 GLN A O 1
ATOM 789 N N . GLN A 1 99 ? -5.774 -3.719 -39.757 1.00 37.75 99 GLN A N 1
ATOM 790 C CA . GLN A 1 99 ? -5.269 -2.673 -38.870 1.00 37.75 99 GLN A CA 1
ATOM 791 C C . GLN A 1 99 ? -5.142 -1.315 -39.576 1.00 37.75 99 GLN A C 1
ATOM 793 O O . GLN A 1 99 ? -4.657 -1.233 -40.704 1.00 37.75 99 GLN A O 1
ATOM 798 N N . VAL A 1 100 ? -5.382 -0.236 -38.829 1.00 31.19 100 VAL A N 1
ATOM 799 C CA . VAL A 1 100 ? -4.564 0.979 -38.956 1.00 31.19 100 VAL A CA 1
ATOM 800 C C . VAL A 1 100 ? -3.990 1.298 -37.579 1.00 31.19 100 VAL A C 1
ATOM 802 O O . VAL A 1 100 ? -4.532 2.100 -36.825 1.00 31.19 100 VAL A O 1
ATOM 805 N N . THR A 1 101 ? -2.871 0.659 -37.248 1.00 33.09 101 THR A N 1
ATOM 806 C CA . THR A 1 101 ? -2.007 1.082 -36.143 1.00 33.09 101 THR A CA 1
ATOM 807 C C . THR A 1 101 ? -0.880 1.903 -36.755 1.00 33.09 101 THR A C 1
ATOM 809 O O . THR A 1 101 ? -0.024 1.372 -37.457 1.00 33.09 101 THR A O 1
ATOM 812 N N . ARG A 1 102 ? -0.882 3.222 -36.531 1.00 25.31 102 ARG A N 1
ATOM 813 C CA . ARG A 1 102 ? 0.271 4.073 -36.853 1.00 25.31 102 ARG A CA 1
ATOM 814 C C . ARG A 1 102 ? 1.395 3.762 -35.865 1.00 25.31 102 ARG A C 1
ATOM 816 O O . ARG A 1 102 ? 1.408 4.290 -34.759 1.00 25.31 102 ARG A O 1
ATOM 823 N N . THR A 1 103 ? 2.333 2.916 -36.265 1.00 27.73 103 THR A N 1
ATOM 824 C CA . THR A 1 103 ? 3.620 2.748 -35.583 1.00 27.73 103 THR A CA 1
ATOM 825 C C . THR A 1 103 ? 4.615 3.767 -36.131 1.00 27.73 103 THR A C 1
ATOM 827 O O . THR A 1 103 ? 4.876 3.795 -37.333 1.00 27.73 103 THR A O 1
ATOM 830 N N . PHE A 1 104 ? 5.179 4.602 -35.261 1.00 23.62 104 PHE A N 1
ATOM 831 C CA . PHE A 1 104 ? 6.335 5.430 -35.599 1.00 23.62 104 PHE A CA 1
ATOM 832 C C . PHE A 1 104 ? 7.604 4.615 -35.329 1.00 23.62 104 PHE A C 1
ATOM 834 O O . PHE A 1 104 ? 7.873 4.248 -34.188 1.00 23.62 104 PHE A O 1
ATOM 841 N N . SER A 1 105 ? 8.375 4.313 -36.372 1.00 27.52 105 SER A N 1
ATOM 842 C CA . SER A 1 105 ? 9.692 3.683 -36.245 1.00 27.52 105 SER A CA 1
ATOM 843 C C . SER A 1 105 ? 10.752 4.771 -36.089 1.00 27.52 105 SER A C 1
ATOM 845 O O . SER A 1 105 ? 11.022 5.514 -37.030 1.00 27.52 105 SER A O 1
ATOM 847 N N . VAL A 1 106 ? 11.361 4.870 -34.907 1.00 26.39 106 VAL A N 1
ATOM 848 C CA . VAL A 1 106 ? 12.575 5.672 -34.709 1.00 26.39 106 VAL A CA 1
ATOM 849 C C . VAL A 1 106 ? 13.767 4.775 -35.034 1.00 26.39 106 VAL A C 1
ATOM 851 O O . VAL A 1 106 ? 14.061 3.836 -34.300 1.00 26.39 106 VAL A O 1
ATOM 854 N N . ALA A 1 107 ? 14.431 5.028 -36.162 1.00 26.11 107 ALA A N 1
ATOM 855 C CA . ALA A 1 107 ? 15.670 4.345 -36.517 1.00 26.11 107 ALA A CA 1
ATOM 856 C C . ALA A 1 107 ? 16.831 4.973 -35.735 1.00 26.11 107 ALA A C 1
ATOM 858 O O . ALA A 1 107 ? 17.226 6.106 -36.008 1.00 26.11 107 ALA A O 1
ATOM 859 N N . ILE A 1 108 ? 17.375 4.244 -34.759 1.00 30.14 108 ILE A N 1
ATOM 860 C CA . ILE A 1 108 ? 18.647 4.595 -34.122 1.00 30.14 108 ILE A CA 1
ATOM 861 C C . ILE A 1 108 ? 19.734 3.797 -34.841 1.00 30.14 108 ILE A C 1
ATOM 863 O O . ILE A 1 108 ? 19.874 2.591 -34.646 1.00 30.14 108 ILE A O 1
ATOM 867 N N . THR A 1 109 ? 20.486 4.464 -35.714 1.00 27.05 109 THR A N 1
ATOM 868 C CA . THR A 1 109 ? 21.655 3.878 -36.376 1.00 27.05 109 THR A CA 1
ATOM 869 C C . THR A 1 109 ? 22.810 3.830 -35.378 1.00 27.05 109 THR A C 1
ATOM 871 O O . THR A 1 109 ? 23.442 4.851 -35.113 1.00 27.05 109 THR A O 1
ATOM 874 N N . ALA A 1 110 ? 23.087 2.660 -34.804 1.00 30.67 110 ALA A N 1
ATOM 875 C CA . ALA A 1 110 ? 24.287 2.449 -33.999 1.00 30.67 110 ALA A CA 1
ATOM 876 C C . ALA A 1 110 ? 25.503 2.175 -34.914 1.00 30.67 110 ALA A C 1
ATOM 878 O O . ALA A 1 110 ? 25.379 1.390 -35.860 1.00 30.67 110 ALA A O 1
ATOM 879 N N . PRO A 1 111 ? 26.674 2.796 -34.676 1.00 28.47 111 PRO A N 1
ATOM 880 C CA . PRO A 1 111 ? 27.889 2.484 -35.422 1.00 28.47 111 PRO A CA 1
ATOM 881 C C . PRO A 1 111 ? 28.428 1.104 -35.014 1.00 28.47 111 PRO A C 1
ATOM 883 O O . PRO A 1 111 ? 28.489 0.779 -33.830 1.00 28.47 111 PRO A O 1
ATOM 886 N N . GLN A 1 112 ? 28.830 0.296 -35.998 1.00 38.09 112 GLN A N 1
ATOM 887 C CA . GLN A 1 112 ? 29.484 -0.995 -35.759 1.00 38.09 112 GLN A CA 1
ATOM 888 C C . GLN A 1 112 ? 30.874 -0.813 -35.134 1.00 38.09 112 GLN A C 1
ATOM 890 O O . GLN A 1 112 ? 31.633 0.043 -35.597 1.00 38.09 112 GLN A O 1
ATOM 895 N N . PRO A 1 113 ? 31.280 -1.708 -34.220 1.00 29.88 113 PRO A N 1
ATOM 896 C CA . PRO A 1 113 ? 32.675 -2.077 -34.088 1.00 29.88 113 PRO A CA 1
ATOM 897 C C . PRO A 1 113 ? 32.914 -3.556 -34.421 1.00 29.88 113 PRO A C 1
ATOM 899 O O . PRO A 1 113 ? 32.055 -4.424 -34.288 1.00 29.88 113 PRO A O 1
ATOM 902 N N . PHE A 1 114 ? 34.125 -3.775 -34.915 1.00 28.62 114 PHE A N 1
ATOM 903 C CA . PHE A 1 114 ? 34.668 -4.978 -35.521 1.00 28.62 114 PHE A CA 1
ATOM 904 C C . PHE A 1 114 ? 34.936 -6.139 -34.545 1.00 28.62 114 PHE A C 1
ATOM 906 O O . PHE A 1 114 ? 35.367 -5.926 -33.418 1.00 28.62 114 PHE A O 1
ATOM 913 N N . SER A 1 115 ? 34.819 -7.336 -35.130 1.00 30.41 115 SER A N 1
ATOM 914 C CA . SER A 1 115 ? 35.600 -8.576 -34.973 1.00 30.41 115 SER A CA 1
ATOM 915 C C . SER A 1 115 ? 35.587 -9.415 -33.685 1.00 30.41 115 SER A C 1
ATOM 917 O O . SER A 1 115 ? 35.826 -8.963 -32.572 1.00 30.41 115 SER A O 1
ATOM 919 N N . GLU A 1 116 ? 35.403 -10.711 -33.959 1.00 39.59 116 GLU A N 1
ATOM 920 C CA . GLU A 1 116 ? 35.536 -11.921 -33.145 1.00 39.59 116 GLU A CA 1
ATOM 921 C C . GLU A 1 116 ? 36.713 -11.930 -32.159 1.00 39.59 116 GLU A C 1
ATOM 923 O O . GLU A 1 116 ? 37.862 -11.789 -32.573 1.00 39.59 116 GLU A O 1
ATOM 928 N N . VAL A 1 117 ? 36.438 -12.285 -30.896 1.00 30.88 117 VAL A N 1
ATOM 929 C CA . VAL A 1 117 ? 37.352 -13.092 -30.070 1.00 30.88 117 VAL A CA 1
ATOM 930 C C . VAL A 1 117 ? 36.536 -14.083 -29.221 1.00 30.88 117 VAL A C 1
ATOM 932 O O . VAL A 1 117 ? 35.478 -13.763 -28.691 1.00 30.88 117 VAL A O 1
ATOM 935 N N . GLN A 1 118 ? 37.051 -15.309 -29.185 1.00 27.67 118 GLN A N 1
ATOM 936 C CA . GLN A 1 118 ? 36.536 -16.584 -28.676 1.00 27.67 118 GLN A CA 1
ATOM 937 C C . GLN A 1 118 ? 35.841 -16.580 -27.298 1.00 27.67 118 GLN A C 1
ATOM 939 O O . GLN A 1 118 ? 36.311 -15.976 -26.340 1.00 27.67 118 GLN A O 1
ATOM 944 N N . ALA A 1 119 ? 34.796 -17.404 -27.182 1.00 28.03 119 ALA A N 1
ATOM 945 C CA . ALA A 1 119 ? 34.370 -18.037 -25.928 1.00 28.03 119 ALA A CA 1
ATOM 946 C C . ALA A 1 119 ? 35.093 -19.397 -25.763 1.00 28.03 119 ALA A C 1
ATOM 948 O O . ALA A 1 119 ? 35.604 -19.905 -26.767 1.00 28.03 119 ALA A O 1
ATOM 949 N N . PRO A 1 120 ? 35.026 -20.109 -24.618 1.00 40.03 120 PRO A N 1
ATOM 950 C CA . PRO A 1 120 ? 34.674 -19.731 -23.237 1.00 40.03 120 PRO A CA 1
ATOM 951 C C . PRO A 1 120 ? 35.723 -20.241 -22.211 1.00 40.03 120 PRO A C 1
ATOM 953 O O . PRO A 1 120 ? 36.526 -21.097 -22.560 1.00 40.03 120 PRO A O 1
ATOM 956 N N . GLN A 1 121 ? 35.635 -19.859 -20.929 1.00 27.14 121 GLN A N 1
ATOM 957 C CA . GLN A 1 121 ? 35.724 -20.824 -19.815 1.00 27.14 121 GLN A CA 1
ATOM 958 C C . GLN A 1 121 ? 34.852 -20.365 -18.640 1.00 27.14 121 GLN A C 1
ATOM 960 O O . GLN A 1 121 ? 34.878 -19.213 -18.220 1.00 27.14 121 GLN A O 1
ATOM 965 N N . THR A 1 122 ? 34.024 -21.302 -18.194 1.00 39.41 122 THR A N 1
ATOM 966 C CA . THR A 1 122 ? 33.146 -21.278 -17.028 1.00 39.41 122 THR A CA 1
ATOM 967 C C . THR A 1 122 ? 33.966 -21.386 -15.750 1.00 39.41 122 THR A C 1
ATOM 969 O O . THR A 1 122 ? 34.553 -22.440 -15.516 1.00 39.41 122 THR A O 1
ATOM 972 N N . ASP A 1 123 ? 33.924 -20.355 -14.912 1.00 25.88 123 ASP A N 1
ATOM 973 C CA . ASP A 1 123 ? 34.171 -20.508 -13.481 1.00 25.88 123 ASP A CA 1
ATOM 974 C C . ASP A 1 123 ? 32.824 -20.474 -12.757 1.00 25.88 123 ASP A C 1
ATOM 976 O O . ASP A 1 123 ? 32.118 -19.462 -12.734 1.00 25.88 123 ASP A O 1
ATOM 980 N N . GLU A 1 124 ? 32.461 -21.622 -12.189 1.00 36.25 124 GLU A N 1
ATOM 981 C CA . GLU A 1 124 ? 31.430 -21.741 -11.166 1.00 36.25 124 GLU A CA 1
ATOM 982 C C . GLU A 1 124 ? 31.807 -20.821 -9.998 1.00 36.25 124 GLU A C 1
ATOM 984 O O . GLU A 1 124 ? 32.675 -21.141 -9.190 1.00 36.25 124 GLU A O 1
ATOM 989 N N . THR A 1 125 ? 31.174 -19.652 -9.912 1.00 30.50 125 THR A N 1
ATOM 990 C CA . THR A 1 125 ? 31.282 -18.776 -8.743 1.00 30.50 125 THR A CA 1
ATOM 991 C C . THR A 1 125 ? 29.902 -18.472 -8.180 1.00 30.50 125 THR A C 1
ATOM 993 O O . THR A 1 125 ? 29.028 -17.906 -8.833 1.00 30.50 125 THR A O 1
ATOM 996 N N . ASP A 1 126 ? 29.742 -18.951 -6.950 1.00 29.12 126 ASP A N 1
ATOM 997 C CA . ASP A 1 126 ? 28.750 -18.660 -5.923 1.00 29.12 126 ASP A CA 1
ATOM 998 C C . ASP A 1 126 ? 27.550 -17.782 -6.296 1.00 29.12 126 ASP A C 1
ATOM 1000 O O . ASP A 1 126 ? 27.595 -16.555 -6.389 1.00 29.12 126 ASP A O 1
ATOM 1004 N N . SER A 1 127 ? 26.397 -18.444 -6.326 1.00 31.62 127 SER A N 1
ATOM 1005 C CA . SER A 1 127 ? 25.055 -17.869 -6.358 1.00 31.62 127 SER A CA 1
ATOM 1006 C C . SER A 1 127 ? 24.666 -17.190 -5.030 1.00 31.62 127 SER A C 1
ATOM 1008 O O . SER A 1 127 ? 23.639 -17.527 -4.441 1.00 31.62 127 SER A O 1
ATOM 1010 N N . SER A 1 128 ? 25.470 -16.248 -4.523 1.00 33.06 128 SER A N 1
ATOM 1011 C CA . SER A 1 128 ? 25.165 -15.537 -3.266 1.00 33.06 128 SER A CA 1
ATOM 1012 C C . SER A 1 128 ? 25.356 -14.015 -3.276 1.00 33.06 128 SER A C 1
ATOM 1014 O O . SER A 1 128 ? 25.214 -13.385 -2.230 1.00 33.06 128 SER A O 1
ATOM 1016 N N . ASN A 1 129 ? 25.531 -13.379 -4.440 1.00 37.56 129 ASN A N 1
ATOM 1017 C CA . ASN A 1 129 ? 25.360 -11.923 -4.554 1.00 37.56 129 ASN A CA 1
ATOM 1018 C C . ASN A 1 129 ? 23.869 -11.563 -4.644 1.00 37.56 129 ASN A C 1
ATOM 1020 O O . ASN A 1 129 ? 23.352 -11.172 -5.689 1.00 37.56 129 ASN A O 1
ATOM 1024 N N . ILE A 1 130 ? 23.154 -11.721 -3.529 1.00 43.03 130 ILE A N 1
ATOM 1025 C CA . ILE A 1 130 ? 21.846 -11.090 -3.350 1.00 43.03 130 ILE A CA 1
ATOM 1026 C C . ILE A 1 130 ? 22.118 -9.588 -3.235 1.00 43.03 130 ILE A C 1
ATOM 1028 O O . ILE A 1 130 ? 22.629 -9.126 -2.214 1.00 43.03 130 ILE A O 1
ATOM 1032 N N . TYR A 1 131 ? 21.812 -8.831 -4.290 1.00 52.62 131 TYR A N 1
ATOM 1033 C CA . TYR A 1 131 ? 21.832 -7.371 -4.267 1.00 52.62 131 TYR A CA 1
ATO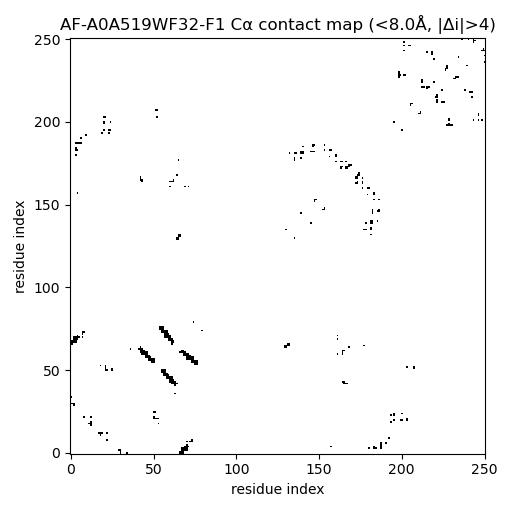M 1034 C C . TYR A 1 131 ? 20.812 -6.893 -3.231 1.00 52.62 131 TYR A C 1
ATOM 1036 O O . TYR A 1 131 ? 19.619 -6.790 -3.506 1.00 52.62 131 TYR A O 1
ATOM 1044 N N . SER A 1 132 ? 21.265 -6.657 -2.000 1.00 54.47 132 SER A N 1
ATOM 1045 C CA . SER A 1 132 ? 20.400 -6.085 -0.977 1.00 54.47 132 SER A CA 1
ATOM 1046 C C . SER A 1 132 ? 20.045 -4.665 -1.399 1.00 54.47 132 SER A C 1
ATOM 1048 O O . SER A 1 132 ? 20.917 -3.796 -1.481 1.00 54.47 132 SER A O 1
ATOM 1050 N N . VAL A 1 133 ? 18.765 -4.429 -1.679 1.00 55.22 133 VAL A N 1
ATOM 1051 C CA . VAL A 1 133 ? 18.244 -3.114 -2.079 1.00 55.22 133 VAL A CA 1
ATOM 1052 C C . VAL A 1 133 ? 18.583 -2.058 -1.034 1.00 55.22 133 VAL A C 1
ATOM 1054 O O . VAL A 1 133 ? 18.899 -0.930 -1.389 1.00 55.22 133 VAL A O 1
ATOM 1057 N N . ASP A 1 134 ? 18.631 -2.442 0.242 1.00 54.16 134 ASP A N 1
ATOM 1058 C CA . ASP A 1 134 ? 19.025 -1.557 1.339 1.00 54.16 134 ASP A CA 1
ATOM 1059 C C . ASP A 1 134 ? 20.453 -1.012 1.174 1.00 54.16 134 ASP A C 1
ATOM 1061 O O . ASP A 1 134 ? 20.729 0.132 1.544 1.00 54.16 134 ASP A O 1
ATOM 1065 N N . ASN A 1 135 ? 21.365 -1.799 0.591 1.00 55.84 135 ASN A N 1
ATOM 1066 C CA . ASN A 1 135 ? 22.725 -1.350 0.289 1.00 55.84 135 ASN A CA 1
ATOM 1067 C C . ASN A 1 135 ? 22.737 -0.427 -0.940 1.00 55.84 135 ASN A C 1
ATOM 1069 O O . ASN A 1 135 ? 23.368 0.627 -0.894 1.00 55.84 135 ASN A O 1
ATOM 1073 N N . LEU A 1 136 ? 21.967 -0.759 -1.983 1.00 57.41 136 LEU A N 1
ATOM 1074 C CA . LEU A 1 136 ? 21.836 0.064 -3.195 1.00 57.41 136 LEU A CA 1
ATOM 1075 C C . LEU A 1 136 ? 21.194 1.435 -2.912 1.00 57.41 136 LEU A C 1
ATOM 1077 O O . LEU A 1 136 ? 21.631 2.448 -3.458 1.00 57.41 136 LEU A O 1
ATOM 1081 N N . ILE A 1 137 ? 20.204 1.494 -2.015 1.00 57.09 137 ILE A N 1
ATOM 1082 C CA . ILE A 1 137 ? 19.589 2.744 -1.541 1.00 57.09 137 ILE A CA 1
ATOM 1083 C C . ILE A 1 137 ? 20.632 3.611 -0.829 1.00 57.09 137 ILE A C 1
ATOM 1085 O O . ILE A 1 137 ? 20.739 4.808 -1.091 1.00 57.09 137 ILE A O 1
ATOM 1089 N N . ARG A 1 138 ? 21.448 3.026 0.056 1.00 55.19 138 ARG A N 1
ATOM 1090 C CA . ARG A 1 138 ? 22.468 3.771 0.815 1.00 55.19 138 ARG A CA 1
ATOM 1091 C C . ARG A 1 138 ? 23.602 4.311 -0.055 1.00 55.19 138 ARG A C 1
ATOM 1093 O O . ARG A 1 138 ? 24.138 5.374 0.264 1.00 55.19 138 ARG A O 1
ATOM 1100 N N . GLU A 1 139 ? 23.979 3.594 -1.108 1.00 56.72 139 GLU A N 1
ATOM 1101 C CA . GLU A 1 139 ? 25.054 3.995 -2.021 1.00 56.72 139 GLU A CA 1
ATOM 1102 C C . GLU A 1 139 ? 24.600 5.075 -3.012 1.00 56.72 139 GLU A C 1
ATOM 1104 O O . GLU A 1 139 ? 25.285 6.091 -3.149 1.00 56.72 139 GLU A O 1
ATOM 1109 N N . ASN A 1 140 ? 23.414 4.932 -3.614 1.00 52.34 140 ASN A N 1
ATOM 1110 C CA . ASN A 1 140 ? 22.899 5.888 -4.603 1.00 52.34 140 ASN A CA 1
ATOM 1111 C C . ASN A 1 140 ? 22.348 7.189 -3.989 1.00 52.34 140 ASN A C 1
ATOM 1113 O O . ASN A 1 140 ? 22.362 8.227 -4.647 1.00 52.34 140 ASN A O 1
ATOM 1117 N N . ASN A 1 141 ? 21.952 7.194 -2.710 1.00 54.66 141 ASN A N 1
ATOM 1118 C CA . ASN A 1 141 ? 21.460 8.401 -2.023 1.00 54.66 141 ASN A CA 1
ATOM 1119 C C . ASN A 1 141 ? 22.545 9.460 -1.725 1.00 54.66 141 ASN A C 1
ATOM 1121 O O . ASN A 1 141 ? 22.242 10.498 -1.130 1.00 54.66 141 ASN A O 1
ATOM 1125 N N . ARG A 1 142 ? 23.812 9.217 -2.090 1.00 50.94 142 ARG A N 1
ATOM 1126 C CA . ARG A 1 142 ? 24.934 10.129 -1.806 1.00 50.94 142 ARG A CA 1
ATOM 1127 C C . ARG A 1 142 ? 25.134 11.236 -2.841 1.00 50.94 142 ARG A C 1
ATOM 11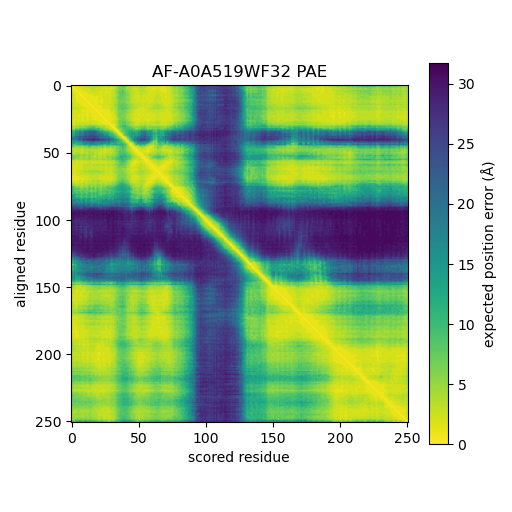29 O O . ARG A 1 142 ? 25.774 12.227 -2.496 1.00 50.94 142 ARG A O 1
ATOM 1136 N N . ASP A 1 143 ? 24.583 11.117 -4.052 1.00 58.28 143 ASP A N 1
ATOM 1137 C CA . ASP A 1 143 ? 24.680 12.175 -5.067 1.00 58.28 143 ASP A CA 1
ATOM 1138 C C . ASP A 1 143 ? 23.308 12.810 -5.371 1.00 58.28 143 ASP A C 1
ATOM 1140 O O . ASP A 1 143 ? 22.494 12.230 -6.095 1.00 58.28 143 ASP A O 1
ATOM 1144 N N . PRO A 1 144 ? 23.032 14.028 -4.863 1.00 57.47 144 PRO A N 1
ATOM 1145 C CA . PRO A 1 144 ? 21.779 14.721 -5.124 1.00 57.47 144 PRO A CA 1
ATOM 1146 C C . PRO A 1 144 ? 21.529 15.018 -6.609 1.00 57.47 144 PRO A C 1
ATOM 1148 O O . PRO A 1 144 ? 20.371 15.188 -6.984 1.00 57.47 144 PRO A O 1
ATOM 1151 N N . LYS A 1 145 ? 22.576 15.063 -7.448 1.00 58.69 145 LYS A N 1
ATOM 1152 C CA . LYS A 1 145 ? 22.460 15.345 -8.890 1.00 58.69 145 LYS A CA 1
ATOM 1153 C C . LYS A 1 145 ? 21.866 14.189 -9.685 1.00 58.69 145 LYS A C 1
ATOM 1155 O O . LYS A 1 145 ? 21.428 14.397 -10.811 1.00 58.69 145 LYS A O 1
ATOM 1160 N N . LEU A 1 146 ? 21.854 12.989 -9.110 1.00 62.12 146 LEU A N 1
ATOM 1161 C CA . LEU A 1 146 ? 21.254 11.810 -9.720 1.00 62.12 146 LEU A CA 1
ATOM 1162 C C . LEU A 1 146 ? 19.763 11.684 -9.386 1.00 62.12 146 LEU A C 1
ATOM 1164 O O . LEU A 1 146 ? 19.151 10.706 -9.781 1.00 62.12 146 LEU A O 1
ATOM 1168 N N . ASN A 1 147 ? 19.128 12.628 -8.692 1.00 72.38 147 ASN A N 1
ATOM 1169 C CA . ASN A 1 147 ? 17.698 12.523 -8.374 1.00 72.38 147 ASN A CA 1
ATOM 1170 C C . ASN A 1 147 ? 16.801 13.099 -9.471 1.00 72.38 147 ASN A C 1
ATOM 1172 O O . ASN A 1 147 ? 17.264 13.844 -10.328 1.00 72.38 147 ASN A O 1
ATOM 1176 N N . PHE A 1 148 ? 15.517 12.735 -9.451 1.00 81.69 148 PHE A N 1
ATOM 1177 C CA . PHE A 1 148 ? 14.535 13.321 -10.361 1.00 81.69 148 PHE A CA 1
ATOM 1178 C C . PHE A 1 148 ? 14.242 14.770 -9.971 1.00 81.69 148 PHE A C 1
ATOM 1180 O O . PHE A 1 148 ? 14.014 15.065 -8.794 1.00 81.69 148 PHE A O 1
ATOM 1187 N N . HIS A 1 149 ? 14.236 15.663 -10.959 1.00 79.12 149 HIS A N 1
ATOM 1188 C CA . HIS A 1 149 ? 14.010 17.098 -10.758 1.00 79.12 149 HIS A CA 1
ATOM 1189 C C . HIS A 1 149 ? 12.581 17.529 -11.110 1.00 79.12 149 HIS A C 1
ATOM 1191 O O . HIS A 1 149 ? 12.158 18.614 -10.710 1.00 79.12 149 HIS A O 1
ATOM 1197 N N . SER A 1 150 ? 11.831 16.690 -11.831 1.00 83.81 150 SER A N 1
ATOM 1198 C CA . SER A 1 150 ? 10.420 16.916 -12.148 1.00 83.81 150 SER A CA 1
ATOM 1199 C C . SER A 1 150 ? 9.590 15.638 -12.035 1.00 83.81 150 SER A C 1
ATOM 1201 O O . SER A 1 150 ? 10.115 14.521 -12.042 1.00 83.81 150 SER A O 1
ATOM 1203 N N . GLU A 1 151 ? 8.273 15.815 -11.933 1.00 85.75 151 GLU A N 1
ATOM 1204 C CA . GLU A 1 151 ? 7.310 14.714 -11.988 1.00 85.75 151 GLU A CA 1
ATOM 1205 C C . GLU A 1 151 ? 7.362 13.986 -13.339 1.00 85.75 151 GLU A C 1
ATOM 1207 O O . GLU A 1 151 ? 7.252 12.762 -13.378 1.00 85.75 151 GLU A O 1
ATOM 1212 N N . GLU A 1 152 ? 7.612 14.693 -14.449 1.00 87.75 152 GLU A N 1
ATOM 1213 C CA . GLU A 1 152 ? 7.723 14.039 -15.758 1.00 87.75 152 GLU A CA 1
ATOM 1214 C C . GLU A 1 152 ? 8.943 13.113 -15.833 1.00 87.75 152 GLU A C 1
ATOM 1216 O O . GLU A 1 152 ? 8.833 12.001 -16.352 1.00 87.75 152 GLU A O 1
ATOM 1221 N N . GLU A 1 153 ? 10.093 13.529 -15.288 1.00 88.44 153 GLU A N 1
ATOM 1222 C CA . GLU A 1 153 ? 11.302 12.693 -15.231 1.00 88.44 153 GLU A CA 1
ATOM 1223 C C . GLU A 1 153 ? 11.055 11.423 -14.403 1.00 88.44 153 GLU A C 1
ATOM 1225 O O . GLU A 1 153 ? 11.439 10.317 -14.805 1.00 88.44 153 GLU A O 1
ATOM 1230 N N . TYR A 1 154 ? 10.354 11.576 -13.278 1.00 90.62 154 TYR A N 1
ATOM 1231 C CA . TYR A 1 154 ? 9.914 10.463 -12.448 1.00 90.62 154 TYR A CA 1
ATOM 1232 C C . TYR A 1 154 ? 8.978 9.517 -13.217 1.00 90.62 154 TYR A C 1
ATOM 1234 O O . TYR A 1 154 ? 9.226 8.313 -13.250 1.00 90.62 154 TYR A O 1
ATOM 1242 N N . MET A 1 155 ? 7.948 10.035 -13.894 1.00 86.94 155 MET A N 1
ATOM 1243 C CA . MET A 1 155 ? 6.977 9.217 -14.631 1.00 86.94 155 MET A CA 1
ATOM 1244 C C . MET A 1 155 ? 7.608 8.477 -15.814 1.00 86.94 155 MET A C 1
ATOM 1246 O O . MET A 1 155 ? 7.306 7.303 -16.044 1.00 86.94 155 MET A O 1
ATOM 1250 N N . LEU A 1 156 ? 8.522 9.122 -16.545 1.00 89.50 156 LEU A N 1
ATOM 1251 C CA . LEU A 1 156 ? 9.305 8.474 -17.601 1.00 89.50 156 LEU A CA 1
ATOM 1252 C C . LEU A 1 156 ? 10.165 7.340 -17.037 1.00 89.50 156 LEU A C 1
ATOM 1254 O O . LEU A 1 156 ? 10.205 6.251 -17.611 1.00 89.50 156 LEU A O 1
ATOM 1258 N N . SER A 1 157 ? 10.805 7.573 -15.892 1.00 89.44 157 SER A N 1
ATOM 1259 C CA . SER A 1 157 ? 11.634 6.572 -15.221 1.00 89.44 157 SER A CA 1
ATOM 1260 C C . SER A 1 157 ? 10.804 5.411 -14.679 1.00 89.44 157 SER A C 1
ATOM 1262 O O . SER A 1 157 ? 11.194 4.260 -14.850 1.00 89.44 157 SER A O 1
ATOM 1264 N N . LEU A 1 158 ? 9.629 5.676 -14.105 1.00 89.00 158 LEU A N 1
ATOM 1265 C CA . LEU A 1 158 ? 8.706 4.646 -13.632 1.00 89.00 158 LEU A CA 1
ATOM 1266 C C . LEU A 1 158 ? 8.191 3.777 -14.791 1.00 89.00 158 LEU A C 1
ATOM 1268 O O . LEU A 1 158 ? 8.152 2.552 -14.676 1.00 89.00 158 LEU A O 1
ATOM 1272 N N . ASN A 1 159 ? 7.858 4.390 -15.931 1.00 88.25 159 ASN A N 1
ATOM 1273 C CA . ASN A 1 159 ? 7.489 3.662 -17.147 1.00 88.25 159 ASN A CA 1
ATOM 1274 C C . ASN A 1 159 ? 8.651 2.811 -17.670 1.00 88.25 159 ASN A C 1
ATOM 1276 O O . ASN A 1 159 ? 8.445 1.656 -18.040 1.00 88.25 159 ASN A O 1
ATOM 1280 N N . LYS A 1 160 ? 9.875 3.352 -17.656 1.00 89.06 160 LYS A N 1
ATOM 1281 C CA . LYS A 1 160 ? 11.077 2.613 -18.046 1.00 89.06 160 LYS A CA 1
ATOM 1282 C C . LYS A 1 160 ? 11.321 1.418 -17.126 1.00 89.06 160 LYS A C 1
ATOM 1284 O O . LYS A 1 160 ? 11.540 0.318 -17.616 1.00 89.06 160 LYS A O 1
ATOM 1289 N N . VAL A 1 161 ? 11.197 1.598 -15.813 1.00 89.00 161 VAL A N 1
ATOM 1290 C CA . VAL A 1 161 ? 11.303 0.508 -14.834 1.00 89.00 161 VAL A CA 1
ATOM 1291 C C . VAL A 1 161 ? 10.251 -0.570 -15.076 1.00 89.00 161 VAL A C 1
ATOM 1293 O O . VAL A 1 161 ? 10.585 -1.745 -15.008 1.00 89.00 161 VAL A O 1
ATOM 1296 N N . ASN A 1 162 ? 9.017 -0.206 -15.431 1.00 85.31 162 ASN A N 1
ATOM 1297 C CA . ASN A 1 162 ? 7.978 -1.184 -15.762 1.00 85.31 162 ASN A CA 1
ATOM 1298 C C . ASN A 1 162 ? 8.330 -2.047 -16.993 1.00 85.31 162 ASN A C 1
ATOM 1300 O O . ASN A 1 162 ? 7.920 -3.201 -17.056 1.00 85.31 162 ASN A O 1
ATOM 1304 N N . VAL A 1 163 ? 9.101 -1.510 -17.948 1.00 86.25 163 VAL A N 1
ATOM 1305 C CA . VAL A 1 163 ? 9.623 -2.260 -19.107 1.00 86.25 163 VAL A CA 1
ATOM 1306 C C . VAL A 1 163 ? 10.841 -3.105 -18.726 1.00 86.25 163 VAL A C 1
ATOM 1308 O O . VAL A 1 163 ? 10.948 -4.252 -19.142 1.00 86.25 163 VAL A O 1
ATOM 1311 N N . LEU A 1 164 ? 11.752 -2.555 -17.921 1.00 86.94 164 LEU A N 1
ATOM 1312 C CA . LEU A 1 164 ? 12.991 -3.227 -17.517 1.00 86.94 164 LEU A CA 1
ATOM 1313 C C . LEU A 1 164 ? 12.793 -4.255 -16.398 1.00 86.94 164 LEU A C 1
ATOM 1315 O O . LEU A 1 164 ? 13.735 -4.959 -16.055 1.00 86.94 164 LEU A O 1
ATOM 1319 N N . PHE A 1 165 ? 11.601 -4.350 -15.809 1.00 85.69 165 PHE A N 1
ATOM 1320 C CA . PHE A 1 165 ? 11.368 -5.141 -14.599 1.00 85.69 165 PHE A CA 1
ATOM 1321 C C . PHE A 1 165 ? 11.659 -6.641 -14.763 1.00 85.69 165 PHE A C 1
ATOM 1323 O O . PHE A 1 165 ? 11.969 -7.313 -13.779 1.00 85.69 165 PHE A O 1
ATOM 1330 N N . GLU A 1 166 ? 11.616 -7.133 -16.004 1.00 82.12 166 GLU A N 1
ATOM 1331 C CA . GLU A 1 166 ? 11.894 -8.523 -16.392 1.00 82.12 166 GLU A CA 1
ATOM 1332 C C . GLU A 1 166 ? 13.400 -8.802 -16.607 1.00 82.12 166 GLU A C 1
ATOM 1334 O O . GLU A 1 166 ? 13.803 -9.930 -16.909 1.00 82.12 166 GLU A O 1
ATOM 1339 N N . ALA A 1 167 ? 14.253 -7.776 -16.486 1.00 84.69 167 ALA A N 1
ATOM 1340 C CA . ALA A 1 167 ? 15.679 -7.877 -16.767 1.00 84.69 167 ALA A CA 1
ATOM 1341 C C . ALA A 1 167 ? 16.370 -8.903 -15.858 1.00 84.69 167 ALA A C 1
ATOM 1343 O O . ALA A 1 167 ? 16.130 -8.976 -14.648 1.00 84.69 167 ALA A O 1
ATOM 1344 N N . LYS A 1 168 ? 17.269 -9.696 -16.448 1.00 83.31 168 LYS A N 1
ATOM 1345 C CA . LYS A 1 168 ? 17.997 -10.746 -15.727 1.00 83.31 168 LYS A CA 1
ATOM 1346 C C . LYS A 1 168 ? 19.251 -10.188 -15.058 1.00 83.31 168 LYS A C 1
ATOM 1348 O O . LYS A 1 168 ? 19.899 -9.336 -15.665 1.00 83.31 168 LYS A O 1
ATOM 1353 N N . PRO A 1 169 ? 19.654 -10.695 -13.877 1.00 82.38 169 PRO A N 1
ATOM 1354 C CA . PRO A 1 169 ? 20.933 -10.329 -13.275 1.00 82.38 169 PRO A CA 1
ATOM 1355 C C . PRO A 1 169 ? 22.081 -10.401 -14.289 1.00 82.38 169 PRO A C 1
ATOM 1357 O O . PRO A 1 169 ? 22.090 -11.300 -15.128 1.00 82.38 169 PRO A O 1
ATOM 1360 N N . GLN A 1 170 ? 23.034 -9.468 -14.192 1.00 80.94 170 GLN A N 1
ATOM 1361 C CA . GLN A 1 170 ? 24.200 -9.345 -15.087 1.00 80.94 170 GLN A CA 1
ATOM 1362 C C . GLN A 1 170 ? 23.887 -8.905 -16.535 1.00 80.94 170 GLN A C 1
ATOM 1364 O O . GLN A 1 170 ? 24.779 -8.920 -17.379 1.00 80.94 170 GLN A O 1
ATOM 1369 N N . SER A 1 171 ? 22.648 -8.502 -16.840 1.00 86.38 171 SER A N 1
ATOM 1370 C CA . SER A 1 171 ? 22.326 -7.809 -18.098 1.00 86.38 171 SER A CA 1
ATOM 1371 C C . SER A 1 171 ? 22.481 -6.286 -17.958 1.00 86.38 171 SER A C 1
ATOM 1373 O O . SER A 1 171 ? 22.250 -5.763 -16.861 1.00 86.38 171 SER A O 1
ATOM 1375 N N . PRO A 1 172 ? 22.805 -5.554 -19.043 1.00 87.44 172 PRO A N 1
ATOM 1376 C CA . PRO A 1 172 ? 22.813 -4.087 -19.034 1.00 87.44 172 PRO A CA 1
ATOM 1377 C C . PRO A 1 172 ? 21.482 -3.485 -18.560 1.00 87.44 172 PRO A C 1
ATOM 1379 O O . PRO A 1 172 ? 21.455 -2.490 -17.838 1.00 87.44 172 PRO A O 1
ATOM 1382 N N . GLU A 1 173 ? 20.365 -4.120 -18.917 1.00 87.88 173 GLU A N 1
ATOM 1383 C CA . GLU A 1 173 ? 19.019 -3.730 -18.502 1.00 87.88 173 GLU A CA 1
ATOM 1384 C C . GLU A 1 173 ? 18.823 -3.856 -16.986 1.00 87.88 173 GLU A C 1
ATOM 1386 O O . GLU A 1 173 ? 18.159 -3.022 -16.370 1.00 87.88 173 GLU A O 1
ATOM 1391 N N . PHE A 1 174 ? 19.414 -4.881 -16.366 1.00 87.75 174 PHE A N 1
ATOM 1392 C CA . PHE A 1 174 ? 19.344 -5.080 -14.921 1.00 87.75 174 PHE A CA 1
ATOM 1393 C C . PHE A 1 174 ? 20.245 -4.108 -14.165 1.00 87.75 174 PHE A C 1
ATOM 1395 O O . PHE A 1 174 ? 19.853 -3.617 -13.108 1.00 87.75 174 PHE A O 1
ATOM 1402 N N . GLU A 1 175 ? 21.427 -3.794 -14.700 1.00 85.81 175 GLU A N 1
ATOM 1403 C CA . GLU A 1 175 ? 22.281 -2.740 -14.144 1.00 85.81 175 GLU A CA 1
ATOM 1404 C C . GLU A 1 175 ? 21.542 -1.401 -14.141 1.00 85.81 175 GLU A C 1
ATOM 1406 O O . GLU A 1 175 ? 21.459 -0.745 -13.101 1.00 85.81 175 GLU A O 1
ATOM 1411 N N . GLU A 1 176 ? 20.900 -1.047 -15.255 1.00 88.31 176 GLU A N 1
ATOM 1412 C CA . GLU A 1 176 ? 20.063 0.145 -15.328 1.00 88.31 176 GLU A CA 1
ATOM 1413 C C . GLU A 1 176 ? 18.887 0.097 -14.336 1.00 88.31 176 GLU A C 1
ATOM 1415 O O . GLU A 1 176 ? 18.664 1.057 -13.592 1.00 88.31 176 GLU A O 1
ATOM 1420 N N . LEU A 1 177 ? 18.159 -1.022 -14.264 1.00 88.88 177 LEU A N 1
ATOM 1421 C CA . LEU A 1 177 ? 17.071 -1.210 -13.300 1.00 88.88 177 LEU A CA 1
ATOM 1422 C C . LEU A 1 177 ? 17.558 -1.013 -11.853 1.00 88.88 177 LEU A C 1
ATOM 1424 O O . LEU A 1 177 ? 16.905 -0.320 -11.068 1.00 88.88 177 LEU A O 1
ATOM 1428 N N . SER A 1 178 ? 18.724 -1.568 -11.512 1.00 87.81 178 SER A N 1
ATOM 1429 C CA . SER A 1 178 ? 19.328 -1.468 -10.180 1.00 87.81 178 SER A CA 1
ATOM 1430 C C . SER A 1 178 ? 19.729 -0.034 -9.805 1.00 87.81 178 SER A C 1
ATOM 1432 O O . SER A 1 178 ? 19.718 0.318 -8.624 1.00 87.81 178 SER A O 1
ATOM 1434 N N . MET A 1 179 ? 20.011 0.818 -10.797 1.00 87.12 179 MET A N 1
ATOM 1435 C CA . MET A 1 179 ? 20.268 2.248 -10.602 1.00 87.12 179 MET A CA 1
ATOM 1436 C C . MET A 1 179 ? 18.974 3.064 -10.488 1.00 87.12 179 MET A C 1
ATOM 1438 O O . MET A 1 179 ? 18.919 4.031 -9.727 1.00 87.12 179 MET A O 1
ATOM 1442 N N . LEU A 1 180 ? 17.921 2.695 -11.225 1.00 89.00 180 LEU A N 1
ATOM 1443 C CA . LEU A 1 180 ? 16.654 3.435 -11.249 1.00 89.00 180 LEU A CA 1
ATOM 1444 C C . LEU A 1 180 ? 15.811 3.234 -9.984 1.00 89.00 180 LEU A C 1
ATOM 1446 O O . LEU A 1 180 ? 15.228 4.201 -9.493 1.00 89.00 180 LEU A O 1
ATOM 1450 N N . ILE A 1 181 ? 15.749 2.014 -9.439 1.00 89.88 181 ILE A N 1
ATOM 1451 C CA . ILE A 1 181 ? 14.893 1.702 -8.280 1.00 89.88 181 ILE A CA 1
ATOM 1452 C C . ILE A 1 181 ? 15.200 2.600 -7.065 1.00 89.88 181 ILE A C 1
ATOM 1454 O O . ILE A 1 181 ? 14.267 3.226 -6.558 1.00 89.88 181 ILE A O 1
ATOM 1458 N N . PRO A 1 182 ? 16.462 2.760 -6.614 1.00 87.25 182 PRO A N 1
ATOM 1459 C CA . PRO A 1 182 ? 16.783 3.661 -5.506 1.00 87.25 182 PRO A CA 1
ATOM 1460 C C . PRO A 1 182 ? 16.335 5.111 -5.727 1.00 87.25 182 PRO A C 1
ATOM 1462 O O . PRO A 1 182 ? 15.832 5.744 -4.802 1.00 87.25 182 PRO A O 1
ATOM 1465 N N . ARG A 1 183 ? 16.456 5.625 -6.960 1.00 87.94 183 ARG A N 1
ATOM 1466 C CA . ARG A 1 183 ? 16.039 6.993 -7.320 1.00 87.94 183 ARG A CA 1
ATOM 1467 C C . ARG A 1 183 ? 14.523 7.166 -7.203 1.00 87.94 183 ARG A C 1
ATOM 1469 O O . ARG A 1 183 ? 14.051 8.186 -6.706 1.00 87.94 183 ARG A O 1
ATOM 1476 N N . ILE A 1 184 ? 13.765 6.156 -7.638 1.00 90.69 184 ILE A N 1
ATOM 1477 C CA . ILE A 1 184 ? 12.300 6.101 -7.512 1.00 90.69 184 ILE A CA 1
ATOM 1478 C C . ILE A 1 184 ? 11.883 6.088 -6.049 1.00 90.69 184 ILE A C 1
ATOM 1480 O O . ILE A 1 184 ? 11.051 6.903 -5.658 1.00 90.69 184 ILE A O 1
ATOM 1484 N N . ILE A 1 185 ? 12.497 5.228 -5.237 1.00 88.94 185 ILE A N 1
ATOM 1485 C CA . ILE A 1 185 ? 12.219 5.151 -3.799 1.00 88.94 185 ILE A CA 1
ATOM 1486 C C . ILE A 1 185 ? 12.463 6.514 -3.145 1.00 88.94 185 ILE A C 1
ATOM 1488 O O . ILE A 1 185 ? 11.577 7.049 -2.484 1.00 88.94 185 ILE A O 1
ATOM 1492 N N . TYR A 1 186 ? 13.625 7.115 -3.399 1.00 86.69 186 TYR A N 1
ATOM 1493 C CA . TYR A 1 186 ? 13.992 8.411 -2.834 1.00 86.69 186 TYR A CA 1
ATOM 1494 C C . TYR A 1 186 ? 13.016 9.535 -3.207 1.00 86.69 186 TYR A C 1
ATOM 1496 O O . TYR A 1 186 ? 12.689 10.390 -2.380 1.00 86.69 186 TYR A O 1
ATOM 1504 N N . TYR A 1 187 ? 12.534 9.545 -4.451 1.00 88.69 187 TYR A N 1
ATOM 1505 C CA . TYR A 1 187 ? 11.522 10.501 -4.887 1.00 88.69 187 TYR A CA 1
ATOM 1506 C C . TYR A 1 187 ? 10.176 10.250 -4.187 1.00 88.69 187 TYR A C 1
ATOM 1508 O O . TYR A 1 187 ? 9.604 11.174 -3.613 1.00 88.69 187 TYR A O 1
ATOM 1516 N N . GLU A 1 188 ? 9.698 9.002 -4.148 1.00 89.94 188 GLU A N 1
ATOM 1517 C CA . GLU A 1 188 ? 8.413 8.626 -3.532 1.00 89.94 188 GLU A CA 1
ATOM 1518 C C . GLU A 1 188 ? 8.365 8.809 -2.008 1.00 89.94 188 GLU A C 1
ATOM 1520 O O . GLU A 1 188 ? 7.294 9.042 -1.436 1.00 89.94 188 GLU A O 1
ATOM 1525 N N . GLU A 1 189 ? 9.504 8.728 -1.324 1.00 87.38 189 GLU A N 1
ATOM 1526 C CA . GLU A 1 189 ? 9.622 9.042 0.104 1.00 87.38 189 GLU A CA 1
ATOM 1527 C C . GLU A 1 189 ? 9.367 10.526 0.404 1.00 87.38 189 GLU A C 1
ATOM 1529 O O . GLU A 1 189 ? 8.940 10.867 1.507 1.00 87.38 189 GLU A O 1
ATOM 1534 N N . ARG A 1 190 ? 9.589 11.410 -0.575 1.00 87.75 190 ARG A N 1
ATOM 1535 C CA . ARG A 1 190 ? 9.407 12.864 -0.433 1.00 87.75 190 ARG A CA 1
ATOM 1536 C C . ARG A 1 190 ? 8.036 13.367 -0.837 1.00 87.75 190 ARG A C 1
ATOM 1538 O O . ARG A 1 190 ? 7.687 14.502 -0.512 1.00 87.75 190 ARG A O 1
ATOM 1545 N N . ILE A 1 191 ? 7.266 12.540 -1.527 1.00 86.62 191 ILE A N 1
ATOM 1546 C CA . ILE A 1 191 ? 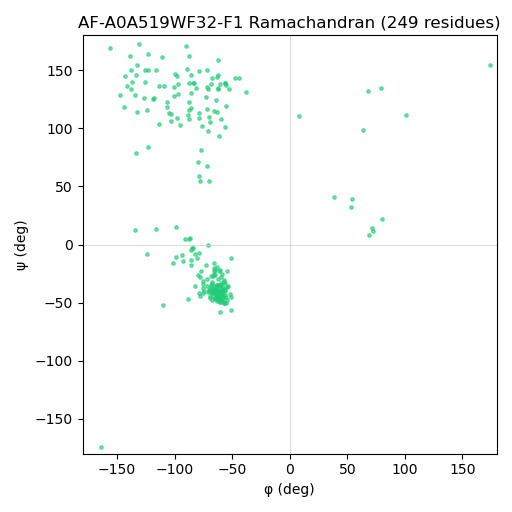5.892 12.869 -1.870 1.00 86.62 191 ILE A CA 1
ATOM 1547 C C . ILE A 1 191 ? 5.054 12.776 -0.600 1.00 86.62 191 ILE A C 1
ATOM 1549 O O . ILE A 1 191 ? 5.073 11.767 0.112 1.00 86.62 191 ILE A O 1
ATOM 1553 N N . ALA A 1 192 ? 4.320 13.848 -0.311 1.00 87.12 192 ALA A N 1
ATOM 1554 C CA . ALA A 1 192 ? 3.433 13.901 0.837 1.00 87.12 192 ALA A CA 1
ATOM 1555 C C . ALA A 1 192 ? 2.332 12.841 0.686 1.00 87.12 192 ALA A C 1
ATOM 1557 O O . ALA A 1 192 ? 1.491 12.921 -0.206 1.00 87.12 192 ALA A O 1
ATOM 1558 N N . LYS A 1 193 ? 2.339 11.844 1.574 1.00 89.06 193 LYS A N 1
ATOM 1559 C CA . LYS A 1 193 ? 1.272 10.843 1.657 1.00 89.06 193 LYS A CA 1
ATOM 1560 C C . LYS A 1 193 ? 0.164 11.367 2.581 1.00 89.06 193 LYS A C 1
ATOM 1562 O O . LYS A 1 193 ? 0.491 11.943 3.626 1.00 89.06 193 LYS A O 1
ATOM 1567 N N . PRO A 1 194 ? -1.127 11.179 2.247 1.00 89.81 194 PRO A N 1
ATOM 1568 C CA . PRO A 1 194 ? -2.217 11.467 3.169 1.00 89.81 194 PRO A CA 1
ATOM 1569 C C . PRO A 1 194 ? -1.977 10.760 4.503 1.00 89.81 194 PRO A C 1
ATOM 1571 O O . PRO A 1 194 ? -1.615 9.585 4.530 1.00 89.81 194 PRO A O 1
ATOM 1574 N N . LYS A 1 195 ? -2.160 11.467 5.619 1.00 90.50 195 LYS A N 1
ATOM 1575 C CA . LYS A 1 195 ? -2.048 10.836 6.937 1.00 90.50 195 LYS A CA 1
ATOM 1576 C C . LYS A 1 195 ? -3.208 9.864 7.131 1.00 90.50 195 LYS A C 1
ATOM 1578 O O . LYS A 1 195 ? -4.337 10.181 6.758 1.00 90.50 195 LYS A O 1
ATOM 1583 N N . LEU A 1 196 ? -2.908 8.702 7.700 1.00 92.19 196 LEU A N 1
ATOM 1584 C CA . LEU A 1 196 ? -3.892 7.746 8.190 1.00 92.19 196 LEU A CA 1
ATOM 1585 C C . LEU A 1 196 ? -3.891 7.841 9.712 1.00 92.19 196 LEU A C 1
ATOM 1587 O O . LEU A 1 196 ? -2.885 7.529 10.349 1.00 92.19 196 LEU A O 1
ATOM 1591 N N . GLU A 1 197 ? -4.991 8.319 10.280 1.00 92.88 197 GLU A N 1
ATOM 1592 C CA . GLU A 1 197 ? -5.100 8.459 11.729 1.00 92.88 197 GLU A CA 1
ATOM 1593 C C . GLU A 1 197 ? -5.411 7.102 12.375 1.00 92.88 197 GLU A C 1
ATOM 1595 O O . GLU A 1 197 ? -6.100 6.252 11.805 1.00 92.88 197 GLU A O 1
ATOM 1600 N N . THR A 1 198 ? -4.947 6.895 13.608 1.00 92.25 198 THR A N 1
ATOM 1601 C CA . THR A 1 198 ? -5.123 5.619 14.321 1.00 92.25 198 THR A CA 1
ATOM 1602 C C . THR A 1 198 ? -6.594 5.222 14.456 1.00 92.25 198 THR A C 1
ATOM 1604 O O . THR A 1 198 ? -6.931 4.050 14.303 1.00 92.25 198 THR A O 1
ATOM 1607 N N . PHE A 1 199 ? -7.487 6.181 14.720 1.00 94.62 199 PHE A N 1
ATOM 1608 C CA . PHE A 1 199 ? -8.918 5.891 14.837 1.00 94.62 199 PHE A CA 1
ATOM 1609 C C . PHE A 1 199 ? -9.533 5.465 13.496 1.00 94.62 199 PHE A C 1
ATOM 1611 O O . PHE A 1 199 ? -10.421 4.618 13.485 1.00 94.62 199 PHE A O 1
ATOM 1618 N N . GLU A 1 200 ? -9.037 5.994 12.372 1.00 94.75 200 GLU A N 1
ATOM 1619 C CA . GLU A 1 200 ? -9.490 5.624 11.025 1.00 94.75 200 GLU A CA 1
ATOM 1620 C C . GLU A 1 200 ? -9.101 4.182 10.708 1.00 94.75 200 GLU A C 1
ATOM 1622 O O . GLU A 1 200 ? -9.918 3.425 10.189 1.00 94.75 200 GLU A O 1
ATOM 1627 N N . LEU A 1 201 ? -7.881 3.784 11.084 1.00 93.31 201 LEU A N 1
ATOM 1628 C CA . LEU A 1 201 ? -7.400 2.410 10.953 1.00 93.31 201 LEU A CA 1
ATOM 1629 C C . LEU A 1 201 ? -8.228 1.432 11.801 1.00 93.31 201 LEU A C 1
ATOM 1631 O O . LEU A 1 201 ? -8.659 0.395 11.297 1.00 93.31 201 LEU A O 1
ATOM 1635 N N . VAL A 1 202 ? -8.485 1.767 13.071 1.00 94.31 202 VAL A N 1
ATOM 1636 C CA . VAL A 1 202 ? -9.325 0.946 13.961 1.00 94.31 202 VAL A CA 1
ATOM 1637 C C . VAL A 1 202 ? -10.734 0.817 13.397 1.00 94.31 202 VAL A C 1
ATOM 1639 O O . VAL A 1 202 ? -11.232 -0.300 13.272 1.00 94.31 202 VAL A O 1
ATOM 1642 N N . LYS A 1 203 ? -11.351 1.938 13.008 1.00 94.75 203 LYS A N 1
ATOM 1643 C CA . LYS A 1 203 ? -12.689 1.959 12.415 1.00 94.75 203 LYS A CA 1
ATOM 1644 C C . LYS A 1 203 ? -12.752 1.095 11.157 1.00 94.75 203 LYS A C 1
ATOM 1646 O O . LYS A 1 203 ? -13.614 0.234 11.061 1.00 94.75 203 LYS A O 1
ATOM 1651 N N . HIS A 1 204 ? -11.787 1.244 10.253 1.00 94.12 204 HIS A N 1
ATOM 1652 C CA . HIS A 1 204 ? -11.714 0.454 9.027 1.00 94.12 204 HIS A CA 1
ATOM 1653 C C . HIS A 1 204 ? -11.619 -1.054 9.292 1.00 94.12 204 HIS A C 1
ATOM 1655 O O . HIS A 1 204 ? -12.333 -1.832 8.663 1.00 94.12 204 HIS A O 1
ATOM 1661 N N . LYS A 1 205 ? -10.777 -1.488 10.241 1.00 93.12 205 LYS A N 1
ATOM 1662 C CA . LYS A 1 205 ? -10.674 -2.912 10.603 1.00 93.12 205 LYS A CA 1
ATOM 1663 C C . LYS A 1 205 ? -11.939 -3.421 11.295 1.00 93.12 205 LYS A C 1
ATOM 1665 O O . LYS A 1 205 ? -12.347 -4.551 11.043 1.00 93.12 205 LYS A O 1
ATOM 1670 N N . MET A 1 206 ? -12.577 -2.607 12.135 1.00 94.69 206 MET A N 1
ATOM 1671 C CA . MET A 1 206 ? -13.868 -2.955 12.734 1.00 94.69 206 MET A CA 1
ATOM 1672 C C . MET A 1 206 ? -14.944 -3.148 11.664 1.00 94.69 206 MET A C 1
ATOM 1674 O O . MET A 1 206 ? -15.612 -4.179 11.675 1.00 94.69 206 MET A O 1
ATOM 1678 N N . ASP A 1 207 ? -15.049 -2.223 10.710 1.00 93.19 207 ASP A N 1
ATOM 1679 C CA . ASP A 1 207 ? -16.000 -2.305 9.600 1.00 93.19 207 ASP A CA 1
ATOM 1680 C C . ASP A 1 207 ? -15.747 -3.564 8.749 1.00 93.19 207 ASP A C 1
ATOM 1682 O O . ASP A 1 207 ? -16.679 -4.318 8.462 1.00 93.19 207 ASP A O 1
ATOM 1686 N N . LEU A 1 208 ? -14.480 -3.856 8.425 1.00 91.19 208 LEU A N 1
ATOM 1687 C CA . LEU A 1 208 ? -14.078 -5.045 7.664 1.00 91.19 208 LEU A CA 1
ATOM 1688 C C . LEU A 1 208 ? -14.503 -6.354 8.347 1.00 91.19 208 LEU A C 1
ATOM 1690 O O . LEU A 1 208 ? -14.947 -7.291 7.684 1.00 91.19 208 LEU A O 1
ATOM 1694 N N . PHE A 1 209 ? -14.383 -6.419 9.674 1.00 91.19 209 PHE A N 1
ATOM 1695 C CA . PHE A 1 209 ? -14.775 -7.585 10.465 1.00 91.19 209 PHE A CA 1
ATOM 1696 C C . PHE A 1 209 ? -16.229 -7.535 10.954 1.00 91.19 209 PHE A C 1
ATOM 1698 O O . PHE A 1 209 ? -16.651 -8.434 11.681 1.00 91.19 209 PHE A O 1
ATOM 1705 N N . SER A 1 210 ? -17.004 -6.519 10.552 1.00 93.56 210 SER A N 1
ATOM 1706 C CA . SER A 1 210 ? -18.383 -6.295 11.011 1.00 93.56 210 SER A CA 1
ATOM 1707 C C . SER A 1 210 ? -18.511 -6.244 12.543 1.00 93.56 210 SER A C 1
ATOM 1709 O O . SER A 1 210 ? -19.458 -6.779 13.123 1.00 93.56 210 SER A O 1
ATOM 1711 N N . LEU A 1 211 ? -17.534 -5.620 13.204 1.00 94.44 211 LEU A N 1
ATOM 1712 C CA . LEU A 1 211 ? -17.464 -5.462 14.656 1.00 94.44 211 LEU A CA 1
ATOM 1713 C C . LEU A 1 211 ? -17.989 -4.089 15.077 1.00 94.44 211 LEU A C 1
ATOM 1715 O O . LEU A 1 211 ? -17.767 -3.080 14.412 1.00 94.44 211 LEU A O 1
ATOM 1719 N N . THR A 1 212 ? -18.639 -4.041 16.232 1.00 94.56 212 THR A N 1
ATOM 1720 C CA . THR A 1 212 ? -19.140 -2.822 16.864 1.00 94.56 212 THR A CA 1
ATOM 1721 C C . THR A 1 212 ? -18.352 -2.506 18.138 1.00 94.56 212 THR A C 1
ATOM 1723 O O . THR A 1 212 ? -17.704 -3.387 18.710 1.00 94.56 212 THR A O 1
ATOM 1726 N N . PRO A 1 213 ? -18.400 -1.257 18.633 1.00 93.75 213 PRO A N 1
ATOM 1727 C CA . PRO A 1 213 ? -17.738 -0.868 19.879 1.00 93.75 213 PRO A CA 1
ATOM 1728 C C . PRO A 1 213 ? -18.113 -1.748 21.081 1.00 93.75 213 PRO A C 1
ATOM 1730 O O . PRO A 1 213 ? -17.243 -2.111 21.873 1.00 93.75 213 PRO A O 1
ATOM 1733 N N . GLY A 1 214 ? -19.371 -2.198 21.160 1.00 92.69 214 GLY A N 1
ATOM 1734 C CA . GLY A 1 214 ? -19.838 -3.123 22.196 1.00 92.69 214 GLY A CA 1
ATOM 1735 C C . GLY A 1 214 ? -19.091 -4.466 22.233 1.00 92.69 214 GLY A C 1
ATOM 1736 O O . GLY A 1 214 ? -18.962 -5.065 23.307 1.00 92.69 214 GLY A O 1
ATOM 1737 N N . ASN A 1 215 ? -18.507 -4.920 21.113 1.00 92.81 215 ASN A N 1
ATOM 1738 C CA . ASN A 1 215 ? -17.670 -6.128 21.079 1.00 92.81 215 ASN A CA 1
ATOM 1739 C C . ASN A 1 215 ? -16.362 -5.985 21.883 1.00 92.81 215 ASN A C 1
ATOM 1741 O O . ASN A 1 215 ? -15.738 -6.995 22.216 1.00 92.81 215 ASN A O 1
ATOM 1745 N N . PHE A 1 216 ? -15.965 -4.759 22.235 1.00 92.62 216 PHE A N 1
ATOM 1746 C CA . PHE A 1 216 ? -14.708 -4.443 22.920 1.00 92.62 216 PHE A CA 1
ATOM 1747 C C . PHE A 1 216 ? -14.902 -3.844 24.316 1.00 92.62 216 PHE A C 1
ATOM 1749 O O . PHE A 1 216 ? -13.937 -3.374 24.917 1.00 92.62 216 PHE A O 1
ATOM 1756 N N . SER A 1 217 ? -16.116 -3.923 24.865 1.00 89.62 217 SER A N 1
ATOM 1757 C CA . SER A 1 217 ? -16.479 -3.420 26.203 1.00 89.62 217 SER A CA 1
ATOM 1758 C C . SER A 1 217 ? -15.606 -3.955 27.351 1.00 89.62 217 SER A C 1
ATOM 1760 O O . SER A 1 217 ? -15.496 -3.323 28.395 1.00 89.62 217 SER A O 1
ATOM 1762 N N . HIS A 1 218 ? -14.950 -5.104 27.162 1.00 89.44 218 HIS A N 1
ATOM 1763 C CA . HIS A 1 218 ? -14.003 -5.696 28.114 1.00 89.44 218 HIS A CA 1
ATOM 1764 C C . HIS A 1 218 ? -12.581 -5.103 28.040 1.00 89.44 218 HIS A C 1
ATOM 1766 O O . HIS A 1 218 ? -11.738 -5.442 28.868 1.00 89.44 218 HIS A O 1
ATOM 1772 N N . ILE A 1 219 ? -12.300 -4.264 27.039 1.00 90.00 219 ILE A N 1
ATOM 1773 C CA . ILE A 1 219 ? -11.000 -3.618 26.800 1.00 90.00 219 ILE A CA 1
ATOM 1774 C C . ILE A 1 219 ? -11.097 -2.125 27.091 1.00 90.00 219 ILE A C 1
ATOM 1776 O O . ILE A 1 219 ? -10.285 -1.585 27.835 1.00 90.00 219 ILE A O 1
ATOM 1780 N N . VAL A 1 220 ? -12.084 -1.470 26.480 1.00 89.19 220 VAL A N 1
ATOM 1781 C CA . VAL A 1 220 ? -12.344 -0.034 26.586 1.00 89.19 220 VAL A CA 1
ATOM 1782 C C . VAL A 1 220 ? -13.850 0.151 26.740 1.00 89.19 220 VAL A C 1
ATOM 1784 O O . VAL A 1 220 ? -14.632 -0.530 26.081 1.00 89.19 220 VAL A O 1
ATOM 1787 N N . GLU A 1 221 ? -14.257 1.078 27.606 1.00 92.38 221 GLU A N 1
ATOM 1788 C CA . GLU A 1 221 ? -15.664 1.454 27.761 1.00 92.38 221 GLU A CA 1
ATOM 1789 C C . GLU A 1 221 ? -16.267 1.881 26.416 1.00 92.38 221 GLU A C 1
ATOM 1791 O O . GLU A 1 221 ? -15.649 2.625 25.653 1.00 92.38 221 GLU A O 1
ATOM 1796 N N . GLU A 1 222 ? -17.487 1.430 26.124 1.00 93.25 222 GLU A N 1
ATOM 1797 C CA . GLU A 1 222 ? -18.106 1.605 24.806 1.00 93.25 222 GLU A CA 1
ATOM 1798 C C . GLU A 1 222 ? -18.212 3.081 24.390 1.00 93.25 222 GLU A C 1
ATOM 1800 O O . GLU A 1 222 ? -17.813 3.441 23.284 1.00 93.25 222 GLU A O 1
ATOM 1805 N N . ASP A 1 223 ? -18.646 3.962 25.295 1.00 94.50 223 ASP A N 1
ATOM 1806 C CA . ASP A 1 223 ? -18.748 5.407 25.042 1.00 94.50 223 ASP A CA 1
ATOM 1807 C C . ASP A 1 223 ? -17.386 6.060 24.770 1.00 94.50 223 ASP A C 1
ATOM 1809 O O . ASP A 1 223 ? -17.259 6.970 23.938 1.00 94.50 223 ASP A O 1
ATOM 1813 N N . LYS A 1 224 ? -16.342 5.569 25.445 1.00 94.62 224 LYS A N 1
ATOM 1814 C CA . LYS A 1 224 ? -14.965 6.022 25.244 1.00 94.62 224 LYS A CA 1
ATOM 1815 C C . LYS A 1 224 ? -14.454 5.572 23.876 1.00 94.62 224 LYS A C 1
ATOM 1817 O O . LYS A 1 224 ? -13.870 6.381 23.154 1.00 94.62 224 LYS A O 1
ATOM 1822 N N . LEU A 1 225 ? -14.713 4.323 23.487 1.00 94.81 225 LEU A N 1
ATOM 1823 C CA . LEU A 1 225 ? -14.353 3.811 22.165 1.00 94.81 225 LEU A CA 1
ATOM 1824 C C . LEU A 1 225 ? -15.120 4.544 21.054 1.00 94.81 225 LEU A C 1
ATOM 1826 O O . LEU A 1 225 ? -14.501 4.963 20.081 1.00 94.81 225 LEU A O 1
ATOM 1830 N N . ASN A 1 226 ? -16.420 4.797 21.224 1.00 95.50 226 ASN A N 1
ATOM 1831 C CA . ASN A 1 226 ? -17.217 5.619 20.305 1.00 95.50 226 ASN A CA 1
ATOM 1832 C C . ASN A 1 226 ? -16.598 7.008 20.109 1.00 95.50 226 ASN A C 1
ATOM 1834 O O . ASN A 1 226 ? -16.329 7.421 18.982 1.00 95.50 226 ASN A O 1
ATOM 1838 N N . SER A 1 227 ? -16.281 7.695 21.208 1.00 95.81 227 SER A N 1
ATOM 1839 C CA . SER A 1 227 ? -15.661 9.025 21.163 1.00 95.81 227 SER A CA 1
ATOM 1840 C C . SER A 1 227 ? -14.299 9.014 20.456 1.00 95.81 227 SER A C 1
ATOM 1842 O O . SER A 1 227 ? -13.946 9.976 19.773 1.00 95.81 227 SER A O 1
ATOM 1844 N N . PHE A 1 228 ? -13.527 7.934 20.601 1.00 96.25 228 PHE A N 1
ATOM 1845 C CA . PHE A 1 228 ? -12.256 7.749 19.900 1.00 96.25 228 PHE A CA 1
ATOM 1846 C C . PHE A 1 228 ? -12.449 7.520 18.397 1.00 96.25 228 PHE A C 1
ATOM 1848 O O . PHE A 1 228 ? -11.779 8.170 17.600 1.00 96.25 228 PHE A O 1
ATOM 1855 N N . LEU A 1 229 ? -13.384 6.652 17.998 1.00 95.25 229 LEU A N 1
ATOM 1856 C CA . LEU A 1 229 ? -13.685 6.356 16.588 1.00 95.25 229 LEU A CA 1
ATOM 1857 C C . LEU A 1 229 ? -14.275 7.556 15.832 1.00 95.25 229 LEU A C 1
ATOM 1859 O O . LEU A 1 229 ? -14.174 7.632 14.608 1.00 95.25 229 LEU A O 1
ATOM 1863 N N . GLU A 1 230 ? -14.874 8.499 16.556 1.00 94.62 230 GLU A N 1
ATOM 1864 C CA . GLU A 1 230 ? -15.327 9.793 16.038 1.00 94.62 230 GLU A CA 1
ATOM 1865 C C . GLU A 1 230 ? -14.216 10.859 16.001 1.00 94.62 230 GLU A C 1
ATOM 1867 O O . GLU A 1 230 ? -14.463 11.984 15.568 1.00 94.62 230 GLU A O 1
ATOM 1872 N N . GLY A 1 231 ? -13.008 10.546 16.481 1.00 93.25 231 GLY A N 1
ATOM 1873 C CA . GLY A 1 231 ? -11.884 11.483 16.557 1.00 93.25 231 GLY A CA 1
ATOM 1874 C C . GLY A 1 231 ? -12.043 12.578 17.620 1.00 93.25 231 GLY A C 1
ATOM 1875 O O . GLY A 1 231 ? -11.304 13.561 17.600 1.00 93.25 231 GLY A O 1
ATOM 1876 N N . LYS A 1 232 ? -12.999 12.444 18.553 1.00 95.06 232 LYS A N 1
ATOM 1877 C CA . LYS A 1 232 ? -13.261 13.442 19.610 1.00 95.06 232 LYS A CA 1
ATOM 1878 C C . LYS A 1 232 ? -12.251 13.375 20.751 1.00 95.06 232 LYS A C 1
ATOM 1880 O O . LYS A 1 232 ? -12.025 14.378 21.425 1.00 95.06 232 LYS A O 1
ATOM 1885 N N . ILE A 1 233 ? -11.672 12.199 20.988 1.00 95.12 233 ILE A N 1
ATOM 1886 C CA . ILE A 1 233 ? -10.649 11.978 22.013 1.00 95.12 233 ILE A CA 1
ATOM 1887 C C . ILE A 1 233 ? -9.472 11.194 21.439 1.00 95.12 233 ILE A C 1
ATOM 1889 O O . ILE A 1 233 ? -9.632 10.386 20.526 1.00 95.12 233 ILE A O 1
ATOM 1893 N N . THR A 1 234 ? -8.300 11.369 22.042 1.00 93.12 234 THR A N 1
ATOM 1894 C CA . THR A 1 234 ? -7.134 10.519 21.795 1.00 93.12 234 THR A CA 1
ATOM 1895 C C . THR A 1 234 ? -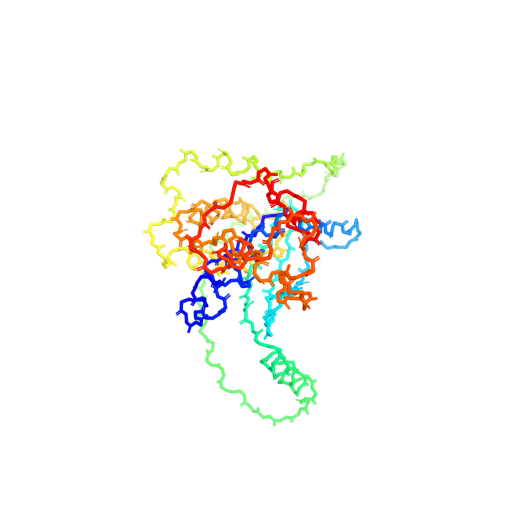7.009 9.510 22.927 1.00 93.12 234 THR A C 1
ATOM 1897 O O . THR A 1 234 ? -6.979 9.889 24.098 1.00 93.12 234 THR A O 1
ATOM 1900 N N . ILE A 1 235 ? -6.906 8.226 22.587 1.00 90.81 235 ILE A N 1
ATOM 1901 C CA . ILE A 1 235 ? -6.578 7.166 23.544 1.00 90.81 235 ILE A CA 1
ATOM 1902 C C . ILE A 1 235 ? -5.094 6.831 23.387 1.00 90.81 235 ILE A C 1
ATOM 1904 O O . ILE A 1 235 ? -4.588 6.740 22.268 1.00 90.81 235 ILE A O 1
ATOM 1908 N N . GLN A 1 236 ? -4.392 6.681 24.511 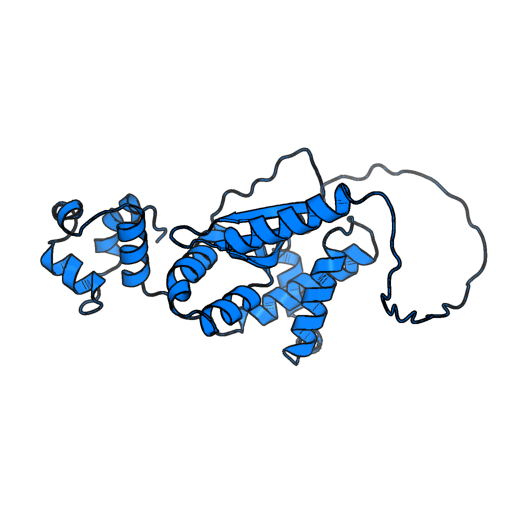1.00 89.69 236 GLN A N 1
ATOM 1909 C CA . GLN A 1 236 ? -2.972 6.332 24.504 1.00 89.69 236 GLN A CA 1
ATOM 1910 C C . GLN A 1 236 ? -2.755 4.951 23.885 1.00 89.69 236 GLN A C 1
ATOM 1912 O O . GLN A 1 236 ? -3.550 4.031 24.088 1.00 89.69 236 GLN A O 1
ATOM 1917 N N . GLN A 1 237 ? -1.649 4.797 23.159 1.00 86.44 237 GLN A N 1
ATOM 1918 C CA . GLN A 1 237 ? -1.345 3.572 22.424 1.00 86.44 237 GLN A CA 1
ATOM 1919 C C . GLN A 1 237 ? -1.334 2.344 23.347 1.00 86.44 237 GLN A C 1
ATOM 1921 O O . GLN A 1 237 ? -1.874 1.306 22.978 1.00 86.44 237 GLN A O 1
ATOM 1926 N N . GLU A 1 238 ? -0.782 2.476 24.559 1.00 88.69 238 GLU A N 1
ATOM 1927 C CA . GLU A 1 238 ? -0.746 1.459 25.621 1.00 88.69 238 GLU A CA 1
ATOM 1928 C C . GLU A 1 238 ? -2.117 0.865 25.934 1.00 88.69 238 GLU A C 1
ATOM 1930 O O . GLU A 1 238 ? -2.227 -0.350 26.092 1.00 88.69 238 GLU A O 1
ATOM 1935 N N . GLU A 1 239 ? -3.143 1.710 26.005 1.00 89.56 239 GLU A N 1
ATOM 1936 C CA . GLU A 1 239 ? -4.510 1.300 26.314 1.00 89.56 239 GLU A CA 1
ATOM 1937 C C . GLU A 1 239 ? -5.171 0.611 25.109 1.00 89.56 239 GLU A C 1
ATOM 1939 O O . GLU A 1 239 ? -5.938 -0.333 25.277 1.00 89.56 239 GLU A O 1
ATOM 1944 N N . LEU A 1 240 ? -4.808 1.006 23.884 1.00 91.94 240 LEU A N 1
ATOM 1945 C CA . LEU A 1 240 ? -5.311 0.400 22.648 1.00 91.94 240 LEU A CA 1
ATOM 1946 C C . LEU A 1 240 ? -4.604 -0.909 22.265 1.00 91.94 240 LEU A C 1
ATOM 1948 O O . LEU A 1 240 ? -5.101 -1.621 21.394 1.00 91.94 240 LEU A O 1
ATOM 1952 N N . LYS A 1 241 ? -3.481 -1.279 22.899 1.00 92.94 241 LYS A N 1
ATOM 1953 C CA . LYS A 1 241 ? -2.718 -2.498 22.545 1.00 92.94 241 LYS A CA 1
ATOM 1954 C C . LYS A 1 241 ? -3.583 -3.765 22.469 1.00 92.94 241 LYS A C 1
ATOM 1956 O O . LYS A 1 241 ? -3.420 -4.513 21.503 1.00 92.94 241 LYS A O 1
ATOM 1961 N N . PRO A 1 242 ? -4.490 -4.055 23.423 1.00 92.44 242 PRO A N 1
ATOM 1962 C CA . PRO A 1 242 ? -5.328 -5.247 23.325 1.00 92.44 242 PRO A CA 1
ATOM 1963 C C . PRO A 1 242 ? -6.318 -5.167 22.154 1.00 92.44 242 PRO A C 1
ATOM 1965 O O . PRO A 1 242 ? -6.500 -6.161 21.453 1.00 92.44 242 PRO A O 1
ATOM 1968 N N . LEU A 1 243 ? -6.883 -3.981 21.890 1.00 93.56 243 LEU A N 1
ATOM 1969 C CA . LEU A 1 243 ? -7.765 -3.740 20.745 1.00 93.56 243 LEU A CA 1
ATOM 1970 C C . LEU A 1 243 ? -7.020 -3.964 19.424 1.00 93.56 243 LEU A C 1
ATOM 1972 O O . LEU A 1 243 ? -7.504 -4.683 18.553 1.00 93.56 243 LEU A O 1
ATOM 1976 N N . PHE A 1 244 ? -5.813 -3.412 19.294 1.00 94.00 244 PHE A N 1
ATOM 1977 C CA . PHE A 1 244 ? -4.990 -3.594 18.103 1.00 94.00 244 PHE A CA 1
ATOM 1978 C C . PHE A 1 244 ? -4.659 -5.063 17.846 1.00 94.00 244 PHE A C 1
ATOM 1980 O O . PHE A 1 244 ? -4.774 -5.516 16.711 1.00 94.00 244 PHE A O 1
ATOM 1987 N N . ARG A 1 245 ? -4.330 -5.839 18.890 1.00 91.12 245 ARG A N 1
ATOM 1988 C CA . ARG A 1 245 ? -4.116 -7.291 18.755 1.00 91.12 245 ARG A CA 1
ATOM 1989 C C . ARG A 1 245 ? -5.344 -8.007 18.202 1.00 91.12 245 ARG A C 1
ATOM 1991 O O . ARG A 1 245 ? -5.192 -8.859 17.334 1.00 91.12 245 ARG A O 1
ATOM 1998 N N . MET A 1 246 ? -6.540 -7.670 18.687 1.00 90.50 246 MET A N 1
ATOM 1999 C CA . MET A 1 246 ? -7.783 -8.290 18.214 1.00 90.50 246 MET A CA 1
ATOM 2000 C C . MET A 1 246 ? -8.122 -7.912 16.772 1.00 90.50 246 MET A C 1
ATOM 2002 O O . MET A 1 246 ? -8.636 -8.744 16.033 1.00 90.50 246 MET A O 1
ATOM 2006 N N . LEU A 1 247 ? -7.801 -6.685 16.365 1.00 91.69 247 LEU A N 1
ATOM 2007 C CA . LEU A 1 247 ? -8.022 -6.188 15.005 1.00 91.69 247 LEU A CA 1
ATOM 2008 C C . LEU A 1 247 ? -6.872 -6.509 14.037 1.00 91.69 247 LEU A C 1
ATOM 2010 O O . LEU A 1 247 ? -6.888 -6.034 12.903 1.00 91.69 247 LEU A O 1
ATOM 2014 N N . ALA A 1 248 ? -5.871 -7.284 14.475 1.00 88.00 248 ALA A N 1
ATOM 2015 C CA . ALA A 1 248 ? -4.647 -7.568 13.723 1.00 88.00 248 ALA A CA 1
ATOM 2016 C C . ALA A 1 248 ? -3.919 -6.298 13.227 1.00 88.00 248 ALA A C 1
ATOM 2018 O O . ALA A 1 248 ? -3.273 -6.302 12.181 1.00 88.00 248 ALA A O 1
ATOM 2019 N N . ILE A 1 249 ? -4.011 -5.209 13.993 1.00 88.81 249 ILE A N 1
ATOM 2020 C CA . ILE A 1 249 ? -3.301 -3.955 13.746 1.00 88.81 249 ILE A CA 1
ATOM 2021 C C . ILE A 1 249 ? -1.918 -4.051 14.387 1.00 88.81 249 ILE A C 1
ATOM 2023 O O . ILE A 1 249 ? -1.787 -4.398 15.563 1.00 88.81 249 ILE A O 1
ATOM 2027 N N . LYS A 1 250 ? -0.878 -3.714 13.623 1.00 82.19 250 LYS A N 1
ATOM 2028 C CA . LYS A 1 250 ? 0.493 -3.617 14.130 1.00 82.19 250 LYS A CA 1
ATOM 2029 C C . LYS A 1 250 ? 0.727 -2.251 14.777 1.00 82.19 250 LYS A C 1
ATOM 2031 O O . LYS A 1 250 ? 0.267 -1.234 14.259 1.00 82.19 250 LYS A O 1
ATOM 2036 N N . TYR A 1 251 ? 1.433 -2.242 15.904 1.00 75.88 251 TYR A N 1
ATOM 2037 C CA . TYR A 1 251 ? 1.637 -1.079 16.765 1.00 75.88 251 TYR A CA 1
ATOM 2038 C C . TYR A 1 251 ? 3.007 -1.118 17.444 1.00 75.88 251 TYR A C 1
ATOM 2040 O O . TYR A 1 251 ? 3.562 -2.233 17.593 1.00 75.88 251 TYR A O 1
#

Foldseek 3Di:
DAEFPLVQVVVVCVVPVVCQLQSVVCVVCVVVPPPPPPVDDALKDWDWDDGQPDQKIFTWMARVLLRYIYGPHIGGPVVVVVVVVVVVCVVPPPDDDDDDDDDDDDDDDDDDDDDDDDDDDDDDDDPPPSPHLVVLLVVLVPDPVLADPDPVSLVVLSVLLRVLSRPDPPDPSVVSNSNSVSNRVVVVVPPDRDDDDPLSNLVSLCVSVVHALVVCCVQDNSVVNVCVNVVNDDDDPVSCVVVCVVSVHDD

Mean predicted aligned error: 12.82 Å

Solvent-accessible surface area (backbone atoms only — not comparable to full-atom values): 15541 Å² total; per-residue (Å²): 97,48,81,41,54,62,62,62,56,52,56,44,24,74,76,38,60,87,47,38,62,45,54,51,50,47,63,70,47,52,69,72,51,81,75,82,76,63,93,80,69,67,61,44,41,83,44,74,47,78,39,72,93,47,82,39,36,38,32,28,41,33,23,62,65,58,40,33,31,40,53,72,47,76,41,38,60,67,55,48,52,51,52,52,49,53,55,50,51,62,71,68,59,79,81,88,83,85,84,89,78,90,77,85,83,82,84,79,86,75,84,86,82,84,83,92,79,85,84,88,84,88,75,96,70,77,99,69,83,69,57,52,52,73,56,50,37,64,61,60,72,72,48,78,85,73,48,71,89,46,71,66,56,43,52,54,48,53,53,48,42,68,68,35,48,73,44,49,88,95,34,74,52,24,56,51,40,64,60,47,51,42,41,52,50,59,52,58,72,68,52,87,71,84,86,80,53,71,40,56,55,52,47,50,45,28,58,72,69,74,54,57,55,73,81,40,48,92,77,44,52,39,71,59,46,49,36,26,58,70,67,76,45,87,76,58,67,81,73,43,46,66,58,29,59,76,59,71,47,88,131

Secondary structure (DSSP, 8-state):
-EEE-THHHHHHHHH-GGGHHHHHHHHHHGGGS-----TTS-SEEEEEEE-TTSSEEEEEEEETTTTEEEEEEEEEHHHHHHHHHHHHHHHH--S--------------PPP--------------TT----HHHHHHHHTT-GGGS--SHHHHHHHHHHHHHHTTPPTTSHHHHHHHHHHHHHHHHHHHS-PPP--HHHHHHHHHHHTT--GGGGTTTS-HHHHHHHHTTSSPPPHHHHHHHHHHTT---

Nearest PDB structures (foldseek):
  5ifg-assembly1_C  TM=7.065E-01  e=1.150E-02  Escherichia coli K-12
  4uyk-assembly1_A  TM=3.319E-01  e=2.549E+00  Homo sapiens
  1e8o-assembly1_A  TM=4.062E-01  e=3.585E+00  Homo sapiens
  2kc9-assembly1_A  TM=3.569E-01  e=5.337E+00  Escherichia coli K-12

Sequence (251 aa):
MILIGTTKLLAYIEKFPDTRIPLMVFLQEFNDRPNFVRKNHQIESDTSFYVDGLDCVITGKINYALQTAIISSLNTQQEIISLNTIQNEQSYGGVYNQQVTRTFSVAITAPQPFSEVQAPQTDETDSSNIYSVDNLIRENNRDPKLNFHSEEEYMLSLNKVNVLFEAKPQSPEFEELSMLIPRIIYYEERIAKPKLETFELVKHKMDLFSLTPGNFSHIVEEDKLNSFLEGKITIQQEELKPLFRMLAIKY